Protein AF-A0A3M1TP57-F1 (afdb_monomer)

Sequence (202 aa):
MRAALSYERPRPRRSAGMSDEDEPVTQIDFDLEKKGPDTRPDIPLAPAGDRRRGDRRGTGIPVVRFTNERRGAPRGDRRQRVRRAFERFPLRLPVTIRHGGESATFDSLDFSVLGCRLGGTPALPVGSLLRVSFSLPDDLAEFPIVTWAQVVSWKTEVETGGQLGLKFVGLRACDARRMGRFLVRQAKAKGKSRGPGAPYPF

Foldseek 3Di:
DDDDDDDDDDDDDDDDDDDDDDDDDPPDDPPPDDDDDDDDDDDDDDDDDDDDDDDDDDDDDPPPPPPVDDDDDPPDPPPVPVPPPWDKDQDWWWKWKDDPNDIDIFTWRIDTLFWTKTFADDDDDAQDKIWMWTADPDPVGPDIFIFIWGFHDWDQDPPGRTMTTITTDPRDPVRSVVVVVSVVVVVVVVVVVPDPDDDDDD

Structure (mmCIF, N/CA/C/O backbone):
data_AF-A0A3M1TP57-F1
#
_entry.id   AF-A0A3M1TP57-F1
#
loop_
_atom_site.group_PDB
_atom_site.id
_atom_site.type_symbol
_atom_site.label_atom_id
_atom_site.label_alt_id
_atom_site.label_comp_id
_atom_site.label_asym_id
_atom_site.label_entity_id
_atom_site.label_seq_id
_atom_site.pdbx_PDB_ins_code
_atom_site.Cartn_x
_atom_site.Cartn_y
_atom_site.Cartn_z
_atom_site.occupancy
_atom_site.B_iso_or_equiv
_atom_site.auth_seq_id
_atom_site.auth_comp_id
_atom_site.auth_asym_id
_atom_site.auth_atom_id
_atom_site.pdbx_PDB_model_num
ATOM 1 N N . MET A 1 1 ? 38.993 43.695 -28.623 1.00 50.06 1 MET A N 1
ATOM 2 C CA . MET A 1 1 ? 37.569 43.878 -28.268 1.00 50.06 1 MET A CA 1
ATOM 3 C C . MET A 1 1 ? 36.916 42.506 -28.129 1.00 50.06 1 MET A C 1
ATOM 5 O O . MET A 1 1 ? 36.719 41.841 -29.135 1.00 50.06 1 MET A O 1
ATOM 9 N N . ARG A 1 2 ? 36.667 42.034 -26.901 1.00 41.69 2 ARG A N 1
ATOM 10 C CA . ARG A 1 2 ? 35.904 40.805 -26.617 1.00 41.69 2 ARG A CA 1
ATOM 11 C C . ARG A 1 2 ? 34.847 41.148 -25.569 1.00 41.69 2 ARG A C 1
ATOM 13 O O . ARG A 1 2 ? 35.187 41.715 -24.536 1.00 41.69 2 ARG A O 1
ATOM 20 N N . ALA A 1 3 ? 33.590 40.881 -25.907 1.00 49.72 3 ALA A N 1
ATOM 21 C CA . ALA A 1 3 ? 32.412 41.237 -25.129 1.00 49.72 3 ALA A CA 1
ATOM 22 C C . ALA A 1 3 ? 32.303 40.384 -23.856 1.00 49.72 3 ALA A C 1
ATOM 24 O O . ALA A 1 3 ? 32.448 39.162 -23.907 1.00 49.72 3 ALA A O 1
ATOM 25 N N . ALA A 1 4 ? 32.046 41.041 -22.726 1.00 50.97 4 ALA A N 1
ATOM 26 C CA . ALA A 1 4 ? 31.689 40.402 -21.469 1.00 50.97 4 ALA A CA 1
ATOM 27 C C . ALA A 1 4 ? 30.226 39.936 -21.540 1.00 50.97 4 ALA A C 1
ATOM 29 O O . ALA A 1 4 ? 29.330 40.739 -21.792 1.00 50.97 4 ALA A O 1
ATOM 30 N N . LEU A 1 5 ? 29.987 38.639 -21.336 1.00 56.38 5 LEU A N 1
ATOM 31 C CA . LEU A 1 5 ? 28.647 38.084 -21.151 1.00 56.38 5 LEU A CA 1
ATOM 32 C C . LEU A 1 5 ? 28.289 38.181 -19.665 1.00 56.38 5 LEU A C 1
ATOM 34 O O . LEU A 1 5 ? 28.812 37.438 -18.835 1.00 56.38 5 LEU A O 1
ATOM 38 N N . SER A 1 6 ? 27.421 39.134 -19.341 1.00 56.34 6 SER A N 1
ATOM 39 C CA . SER A 1 6 ? 26.856 39.338 -18.009 1.00 56.34 6 SER A CA 1
ATOM 40 C C . SER A 1 6 ? 25.895 38.197 -17.666 1.00 56.34 6 SER A C 1
ATOM 42 O O . SER A 1 6 ? 24.895 37.992 -18.349 1.00 56.34 6 SER A O 1
ATOM 44 N N . TYR A 1 7 ? 26.194 37.452 -16.604 1.00 51.19 7 TYR A N 1
ATOM 45 C CA . TYR A 1 7 ? 25.314 36.422 -16.052 1.00 51.19 7 TYR A CA 1
ATOM 46 C C . TYR A 1 7 ? 24.346 37.086 -15.061 1.00 51.19 7 TYR A C 1
ATOM 48 O O . TYR A 1 7 ? 24.723 37.401 -13.930 1.00 51.19 7 TYR A O 1
ATOM 56 N N . GLU A 1 8 ? 23.104 37.342 -15.472 1.00 50.88 8 GLU A N 1
ATOM 57 C CA . GLU A 1 8 ? 22.062 37.797 -14.548 1.00 50.88 8 GLU A CA 1
ATOM 58 C C . GLU A 1 8 ? 21.583 36.627 -13.678 1.00 50.88 8 GLU A C 1
ATOM 60 O O . GLU A 1 8 ? 21.152 35.583 -14.168 1.00 50.88 8 GLU A O 1
ATOM 65 N N . ARG A 1 9 ? 21.675 36.790 -12.353 1.00 59.03 9 ARG A N 1
ATOM 66 C CA . ARG A 1 9 ? 21.139 35.821 -11.389 1.00 59.03 9 ARG A CA 1
ATOM 67 C C . ARG A 1 9 ? 19.603 35.879 -11.376 1.00 59.03 9 ARG A C 1
ATOM 69 O O . ARG A 1 9 ? 19.053 36.978 -11.288 1.00 59.03 9 ARG A O 1
ATOM 76 N N . PRO A 1 10 ? 18.899 34.734 -11.338 1.00 64.25 10 PRO A N 1
ATOM 77 C CA . PRO A 1 10 ? 17.456 34.720 -11.129 1.00 64.25 10 PRO A CA 1
ATOM 78 C C . PRO A 1 10 ? 17.118 35.223 -9.718 1.00 64.25 10 PRO A C 1
ATOM 80 O O . PRO A 1 10 ? 17.638 34.724 -8.718 1.00 64.25 10 PRO A O 1
ATOM 83 N N . ARG A 1 11 ? 16.249 36.239 -9.632 1.00 63.22 11 ARG A N 1
ATOM 84 C CA . ARG A 1 11 ? 15.727 36.751 -8.356 1.00 63.22 11 ARG A CA 1
ATOM 85 C C . ARG A 1 11 ? 14.719 35.758 -7.754 1.00 63.22 11 ARG A C 1
ATOM 87 O O . ARG A 1 11 ? 13.909 35.203 -8.499 1.00 63.22 11 ARG A O 1
ATOM 94 N N . PRO A 1 12 ? 14.705 35.563 -6.424 1.00 59.94 12 PRO A N 1
ATOM 95 C CA . PRO A 1 12 ? 13.701 34.738 -5.764 1.00 59.94 12 PRO A CA 1
ATOM 96 C C . PRO A 1 12 ? 12.314 35.387 -5.867 1.00 59.94 12 PRO A C 1
ATOM 98 O O . PRO A 1 12 ? 12.146 36.577 -5.587 1.00 59.94 12 PRO A O 1
ATOM 101 N N . ARG A 1 13 ? 11.304 34.595 -6.250 1.00 62.25 13 ARG A N 1
ATOM 102 C CA . ARG A 1 13 ? 9.895 34.995 -6.170 1.00 62.25 13 ARG A CA 1
ATOM 103 C C . ARG A 1 13 ? 9.497 35.112 -4.697 1.00 62.25 13 ARG A C 1
ATOM 105 O O . ARG A 1 13 ? 9.361 34.108 -4.009 1.00 62.25 13 ARG A O 1
ATOM 112 N N . ARG A 1 14 ? 9.299 36.348 -4.233 1.00 57.03 14 ARG A N 1
ATOM 113 C CA . ARG A 1 14 ? 8.485 36.656 -3.052 1.00 57.03 14 ARG A CA 1
ATOM 114 C C . ARG A 1 14 ? 7.016 36.417 -3.416 1.00 57.03 14 ARG A C 1
ATOM 116 O O . ARG A 1 14 ? 6.456 37.201 -4.171 1.00 57.03 14 ARG A O 1
ATOM 123 N N . SER A 1 15 ? 6.401 35.371 -2.880 1.00 61.06 15 SER A N 1
ATOM 124 C CA . SER A 1 15 ? 4.967 35.379 -2.560 1.00 61.06 15 SER A CA 1
ATOM 125 C C . SER A 1 15 ? 4.896 35.757 -1.078 1.00 61.06 15 SER A C 1
ATOM 127 O O . SER A 1 15 ? 5.408 35.020 -0.242 1.00 61.06 15 SER A O 1
ATOM 129 N N . ALA A 1 16 ? 4.647 37.023 -0.738 1.00 50.84 16 ALA A N 1
ATOM 130 C CA . ALA A 1 16 ? 3.319 37.637 -0.652 1.00 50.84 16 ALA A CA 1
ATOM 131 C C . ALA A 1 16 ? 2.431 36.827 0.302 1.00 50.84 16 ALA A C 1
ATOM 133 O O . ALA A 1 16 ? 2.032 35.710 -0.014 1.00 50.84 16 ALA A O 1
ATOM 134 N N . GLY A 1 17 ? 2.248 37.387 1.498 1.00 51.97 17 GLY A N 1
ATOM 135 C CA . GLY A 1 17 ? 1.508 36.780 2.588 1.00 51.97 17 GLY A CA 1
ATOM 136 C C . GLY A 1 17 ? 0.018 36.701 2.296 1.00 51.97 17 GLY A C 1
ATOM 137 O O . GLY A 1 17 ? -0.534 37.525 1.568 1.00 51.97 17 GLY A O 1
ATOM 138 N N . MET A 1 18 ? -0.604 35.703 2.905 1.00 44.38 18 MET A N 1
ATOM 139 C CA . MET A 1 18 ? -2.038 35.651 3.117 1.00 44.38 18 MET A CA 1
ATOM 140 C C . MET A 1 18 ? -2.253 35.537 4.618 1.00 44.38 18 MET A C 1
ATOM 142 O O . MET A 1 18 ? -1.624 34.725 5.293 1.00 44.38 18 MET A O 1
ATOM 146 N N . SER A 1 19 ? -3.039 36.496 5.075 1.00 55.12 19 SER A N 1
ATOM 147 C CA . SER A 1 19 ? -3.455 36.825 6.421 1.00 55.12 19 SER A CA 1
ATOM 148 C C . SER A 1 19 ? -4.193 35.687 7.110 1.00 55.12 19 SER A C 1
ATOM 150 O O . SER A 1 19 ? -4.947 34.949 6.476 1.00 55.12 19 SER A O 1
ATOM 152 N N . ASP A 1 20 ? -3.981 35.629 8.423 1.00 52.34 20 ASP A N 1
ATOM 153 C CA . ASP A 1 20 ? -4.936 35.141 9.408 1.00 52.34 20 ASP A CA 1
ATOM 154 C C . ASP A 1 20 ? -6.310 35.769 9.142 1.00 52.34 20 ASP A C 1
ATOM 156 O O . ASP A 1 20 ? -6.471 36.977 9.292 1.00 52.34 20 ASP A O 1
ATOM 160 N N . GLU A 1 21 ? -7.279 34.958 8.732 1.00 58.28 21 GLU A N 1
ATOM 161 C CA . GLU A 1 21 ? -8.703 35.261 8.852 1.00 58.28 21 GLU A CA 1
ATOM 162 C C . GLU A 1 21 ? -9.381 33.976 9.336 1.00 58.28 21 GLU A C 1
ATOM 164 O O . GLU A 1 21 ? -9.257 32.906 8.732 1.00 58.28 21 GLU A O 1
ATOM 169 N N . ASP A 1 22 ? -10.034 34.115 10.482 1.00 54.34 22 ASP A N 1
ATOM 170 C CA . ASP A 1 22 ? -10.918 33.167 11.134 1.00 54.34 22 ASP A CA 1
ATOM 171 C C . ASP A 1 22 ? -11.922 32.533 10.158 1.00 54.34 22 ASP A C 1
ATOM 173 O O . ASP A 1 22 ? -12.769 33.225 9.591 1.00 54.34 22 ASP A O 1
ATOM 177 N N . GLU A 1 23 ? -11.917 31.202 10.039 1.00 53.88 23 GLU A N 1
ATOM 178 C CA . GLU A 1 23 ? -13.117 30.492 9.592 1.00 53.88 23 GLU A CA 1
ATOM 179 C C . GLU A 1 23 ? -13.881 29.944 10.808 1.00 53.88 23 GLU A C 1
ATOM 181 O O . GLU A 1 23 ? -13.300 29.245 11.647 1.00 53.88 23 GLU A O 1
ATOM 186 N N . PRO A 1 24 ? -15.187 30.247 10.934 1.00 56.41 24 PRO A N 1
ATOM 187 C CA . PRO A 1 24 ? -15.993 29.785 12.048 1.00 56.41 24 PRO A CA 1
ATOM 188 C C . PRO A 1 24 ? -16.187 28.269 11.991 1.00 56.41 24 PRO A C 1
ATOM 190 O O . PRO A 1 24 ? -16.533 27.685 10.962 1.00 56.41 24 PRO A O 1
ATOM 193 N N . VAL A 1 25 ? -16.024 27.648 13.157 1.00 44.72 25 VAL A N 1
ATOM 194 C CA . VAL A 1 25 ? -16.416 26.269 13.446 1.00 44.72 25 VAL A CA 1
ATOM 195 C C . VAL A 1 25 ? -17.883 26.092 13.055 1.00 44.72 25 VAL A C 1
ATOM 197 O O . VAL A 1 25 ? -18.784 26.603 13.718 1.00 44.72 25 VAL A O 1
ATOM 200 N N . THR A 1 26 ? -18.134 25.365 11.968 1.00 49.47 26 THR A N 1
ATOM 201 C CA . THR A 1 26 ? -19.482 24.923 11.617 1.00 49.47 26 THR A CA 1
ATOM 202 C C . THR A 1 26 ? -19.881 23.823 12.592 1.00 49.47 26 THR A C 1
ATOM 204 O O . THR A 1 26 ? -19.438 22.679 12.516 1.00 49.47 26 THR A O 1
ATOM 207 N N . GLN A 1 27 ? -20.702 24.212 13.560 1.00 47.38 27 GLN A N 1
ATOM 208 C CA . GLN A 1 27 ? -21.404 23.326 14.469 1.00 47.38 27 GLN A CA 1
ATOM 209 C C . GLN A 1 27 ? -22.454 22.567 13.644 1.00 47.38 27 GLN A C 1
ATOM 211 O O . GLN A 1 27 ? -23.471 23.125 13.242 1.00 47.38 27 GLN A O 1
ATOM 216 N N . ILE A 1 28 ? -22.151 21.317 13.290 1.00 49.69 28 ILE A N 1
ATOM 217 C CA . ILE A 1 28 ? -23.090 20.443 12.581 1.00 49.69 28 ILE A CA 1
ATOM 218 C C . ILE A 1 28 ? -23.974 19.784 13.640 1.00 49.69 28 ILE A C 1
ATOM 220 O O . ILE A 1 28 ? -23.593 18.776 14.238 1.00 49.69 28 ILE A O 1
ATOM 224 N N . ASP A 1 29 ? -25.146 20.372 13.874 1.00 46.12 29 ASP A N 1
ATOM 225 C CA . ASP A 1 29 ? -26.238 19.718 14.588 1.00 46.12 29 ASP A CA 1
ATOM 226 C C . ASP A 1 29 ? -26.747 18.548 13.734 1.00 46.12 29 ASP A C 1
ATOM 228 O O . ASP A 1 29 ? -27.313 18.722 12.653 1.00 46.12 29 ASP A O 1
ATOM 232 N N . PHE A 1 30 ? -26.494 17.325 14.202 1.00 41.09 30 PHE A N 1
ATOM 233 C CA . PHE A 1 30 ? -27.069 16.119 13.620 1.00 41.09 30 PHE A CA 1
ATOM 234 C C . PHE A 1 30 ? -28.494 15.949 14.140 1.00 41.09 30 PHE A C 1
ATOM 236 O O . PHE A 1 30 ? -28.726 15.339 15.186 1.00 41.09 30 PHE A O 1
ATOM 243 N N . ASP A 1 31 ? -29.442 16.480 13.373 1.00 50.84 31 ASP A N 1
ATOM 244 C CA . ASP A 1 31 ? -30.861 16.200 13.535 1.00 50.84 31 ASP A CA 1
ATOM 245 C C . ASP A 1 31 ? -31.127 14.731 13.163 1.00 50.84 31 ASP A C 1
ATOM 247 O O . ASP A 1 31 ? -31.076 14.310 12.003 1.00 50.84 31 ASP A O 1
ATOM 251 N N . LEU A 1 32 ? -31.323 13.907 14.192 1.00 53.75 32 LEU A N 1
ATOM 252 C CA . LEU A 1 32 ? -31.594 12.478 14.091 1.00 53.75 32 LEU A CA 1
ATOM 253 C C . LEU A 1 32 ? -33.094 12.261 13.827 1.00 53.75 32 LEU A C 1
ATOM 255 O O . LEU A 1 32 ? -33.822 11.718 14.663 1.00 53.75 32 LEU A O 1
ATOM 259 N N . GLU A 1 33 ? -33.579 12.675 12.657 1.00 52.06 33 GLU A N 1
ATOM 260 C CA . GLU A 1 33 ? -34.962 12.417 12.254 1.00 52.06 33 GLU A CA 1
ATOM 261 C C . GLU A 1 33 ? -35.153 10.987 11.712 1.00 52.06 33 GLU A C 1
ATOM 263 O O . GLU A 1 33 ? -34.799 10.618 10.597 1.00 52.06 33 GLU A O 1
ATOM 268 N N . LYS A 1 34 ? -35.716 10.160 12.598 1.00 51.97 34 LYS A N 1
ATOM 269 C CA . LYS A 1 34 ? -36.750 9.131 12.388 1.00 51.97 34 LYS A CA 1
ATOM 270 C C . LYS A 1 34 ? -36.872 8.443 11.009 1.00 51.97 34 LYS A C 1
ATOM 272 O O . LYS A 1 34 ? -37.438 8.969 10.062 1.00 51.97 34 LYS A O 1
ATOM 277 N N . LYS A 1 35 ? -36.584 7.132 11.043 1.00 53.66 35 LYS A N 1
ATOM 278 C CA . LYS A 1 35 ? -37.436 6.009 10.572 1.00 53.66 35 LYS A CA 1
ATOM 279 C C . LYS A 1 35 ? -38.321 6.276 9.334 1.00 53.66 35 LYS A C 1
ATOM 281 O O . LYS A 1 35 ? -39.490 6.634 9.465 1.00 53.66 35 LYS A O 1
ATOM 286 N N . GLY A 1 36 ? -37.815 5.905 8.159 1.00 55.16 36 GLY A N 1
ATOM 287 C CA . GLY A 1 36 ? -38.644 5.498 7.017 1.00 55.16 36 GLY A CA 1
ATOM 288 C C . GLY A 1 36 ? -38.930 3.983 7.049 1.00 55.16 36 GLY A C 1
ATOM 289 O O . GLY A 1 36 ? -38.069 3.228 7.509 1.00 55.16 36 GLY A O 1
ATOM 290 N N . PRO A 1 37 ? -40.118 3.516 6.620 1.00 59.56 37 PRO A N 1
ATOM 291 C CA . PRO A 1 37 ? -40.504 2.109 6.688 1.00 59.56 37 PRO A CA 1
ATOM 292 C C . PRO A 1 37 ? -39.817 1.235 5.625 1.00 59.56 37 PRO A C 1
ATOM 294 O O . PRO A 1 37 ? -39.692 1.603 4.457 1.00 59.56 37 PRO A O 1
ATOM 297 N N . ASP A 1 38 ? -39.425 0.042 6.076 1.00 56.41 38 ASP A N 1
ATOM 298 C CA . ASP A 1 38 ? -38.956 -1.115 5.308 1.00 56.41 38 ASP A CA 1
ATOM 299 C C . ASP A 1 38 ? -39.852 -1.369 4.082 1.00 56.41 38 ASP A C 1
ATOM 301 O O . ASP A 1 38 ? -40.947 -1.920 4.194 1.00 56.41 38 ASP A O 1
ATOM 305 N N . THR A 1 39 ? -39.377 -0.995 2.895 1.00 56.19 39 THR A N 1
ATOM 306 C CA . THR A 1 39 ? -39.994 -1.415 1.631 1.00 56.19 39 THR A CA 1
ATOM 307 C C . THR A 1 39 ? -39.136 -2.535 1.058 1.00 56.19 39 THR A C 1
ATOM 309 O O . THR A 1 39 ? -38.141 -2.300 0.375 1.00 56.19 39 THR A O 1
ATOM 312 N N . ARG A 1 40 ? -39.483 -3.778 1.406 1.00 65.31 40 ARG A N 1
ATOM 313 C CA . ARG A 1 40 ? -38.895 -4.975 0.795 1.00 65.31 40 ARG A CA 1
ATOM 314 C C . ARG A 1 40 ? -39.416 -5.082 -0.643 1.00 65.31 40 ARG A C 1
ATOM 316 O O . ARG A 1 40 ? -40.632 -5.093 -0.812 1.00 65.31 40 ARG A O 1
ATOM 323 N N . PRO A 1 41 ? -38.559 -5.174 -1.672 1.00 61.50 41 PRO A N 1
ATOM 324 C CA . PRO A 1 41 ? -39.032 -5.530 -2.999 1.00 61.50 41 PRO A CA 1
ATOM 325 C C . PRO A 1 41 ? -39.448 -7.006 -3.011 1.00 61.50 41 PRO A C 1
ATOM 327 O O . PRO A 1 41 ? -38.670 -7.882 -2.626 1.00 61.50 41 PRO A O 1
ATOM 330 N N . ASP A 1 42 ? -40.677 -7.262 -3.457 1.00 59.59 42 ASP A N 1
ATOM 331 C CA . ASP A 1 42 ? -41.185 -8.593 -3.778 1.00 59.59 42 ASP A CA 1
ATOM 332 C C . ASP A 1 42 ? -40.278 -9.253 -4.823 1.00 59.59 42 ASP A C 1
ATOM 334 O O . ASP A 1 42 ? -40.195 -8.826 -5.977 1.00 59.59 42 ASP A O 1
ATOM 338 N N . ILE A 1 43 ? -39.565 -10.300 -4.409 1.00 67.56 43 ILE A N 1
ATOM 339 C CA . ILE A 1 43 ? -38.780 -11.144 -5.307 1.00 67.56 43 ILE A CA 1
ATOM 340 C C . ILE A 1 43 ? -39.738 -12.194 -5.885 1.00 67.56 43 ILE A C 1
ATOM 342 O O . ILE A 1 43 ? -40.280 -12.994 -5.117 1.00 67.56 43 ILE A O 1
ATOM 346 N N . PRO A 1 44 ? -39.948 -12.251 -7.212 1.00 62.22 44 PRO A N 1
ATOM 347 C CA . PRO A 1 44 ? -40.761 -13.298 -7.809 1.00 62.22 44 PRO A CA 1
ATOM 348 C C . PRO A 1 44 ? -40.079 -14.662 -7.629 1.00 62.22 44 PRO A C 1
ATOM 350 O O . PRO A 1 44 ? -38.936 -14.866 -8.047 1.00 62.22 44 PRO A O 1
ATOM 353 N N . LEU A 1 45 ? -40.797 -15.605 -7.008 1.00 64.62 45 LEU A N 1
ATOM 354 C CA . LEU A 1 45 ? -40.412 -17.013 -6.957 1.00 64.62 45 LEU A CA 1
ATOM 355 C C . LEU A 1 45 ? -40.284 -17.558 -8.385 1.00 64.62 45 LEU A C 1
ATOM 357 O O . LEU A 1 45 ? -41.257 -17.595 -9.139 1.00 64.62 45 LEU A O 1
ATOM 361 N N . ALA A 1 46 ? -39.088 -18.021 -8.743 1.00 66.31 46 ALA A N 1
ATOM 362 C CA . ALA A 1 46 ? -38.886 -18.788 -9.962 1.00 66.31 46 ALA A CA 1
ATOM 363 C C . ALA A 1 46 ? -39.646 -20.131 -9.877 1.00 66.31 46 ALA A C 1
ATOM 365 O O . ALA A 1 46 ? -39.644 -20.769 -8.819 1.00 66.31 46 ALA A O 1
ATOM 366 N N . PRO A 1 47 ? -40.282 -20.588 -10.971 1.00 60.31 47 PRO A N 1
ATOM 367 C CA . PRO A 1 47 ? -41.020 -21.843 -10.981 1.00 60.31 47 PRO A CA 1
ATOM 368 C C . PRO A 1 47 ? -40.085 -23.049 -10.843 1.00 60.31 47 PRO A C 1
ATOM 370 O O . PRO A 1 47 ? -39.033 -23.135 -11.479 1.00 60.31 47 PRO A O 1
ATOM 373 N N . ALA A 1 48 ? -40.518 -24.006 -10.022 1.00 55.03 48 ALA A N 1
ATOM 374 C CA . ALA A 1 48 ? -39.900 -25.311 -9.853 1.00 55.03 48 ALA A CA 1
ATOM 375 C C . ALA A 1 48 ? -39.923 -26.091 -11.181 1.00 55.03 48 ALA A C 1
ATOM 377 O O . ALA A 1 48 ? -40.952 -26.624 -11.596 1.00 55.03 48 ALA A O 1
ATOM 378 N N . GLY A 1 49 ? -38.772 -26.138 -11.852 1.00 54.06 49 GLY A N 1
ATOM 379 C CA . GLY A 1 49 ? -38.531 -26.961 -13.033 1.00 54.06 49 GLY A CA 1
ATOM 380 C C . GLY A 1 49 ? -38.240 -28.406 -12.642 1.00 54.06 49 GLY A C 1
ATOM 381 O O . GLY A 1 49 ? -37.160 -28.729 -12.153 1.00 54.06 49 GLY A O 1
ATOM 382 N N . ASP A 1 50 ? -39.237 -29.252 -12.864 1.00 53.28 50 ASP A N 1
ATOM 383 C CA . ASP A 1 50 ? -39.259 -30.689 -12.628 1.00 53.28 50 ASP A CA 1
ATOM 384 C C . ASP A 1 50 ? -38.423 -31.477 -13.663 1.00 53.28 50 ASP A C 1
ATOM 386 O O . ASP A 1 50 ? -38.428 -31.176 -14.855 1.00 53.28 50 ASP A O 1
ATOM 390 N N . ARG A 1 51 ? -37.761 -32.532 -13.169 1.00 54.66 51 ARG A N 1
ATOM 391 C CA . ARG A 1 51 ? -37.324 -33.776 -13.841 1.00 54.66 51 ARG A CA 1
ATOM 392 C C . ARG A 1 51 ? -36.650 -33.705 -15.220 1.00 54.66 51 ARG A C 1
ATOM 394 O O . ARG A 1 51 ? -37.292 -33.496 -16.242 1.00 54.66 51 ARG A O 1
ATOM 401 N N . ARG A 1 52 ? -35.454 -34.311 -15.274 1.00 52.47 52 ARG A N 1
ATOM 402 C CA . ARG A 1 52 ? -35.224 -35.485 -16.144 1.00 52.47 52 ARG A CA 1
ATOM 403 C C . ARG A 1 52 ? -34.123 -36.397 -15.600 1.00 52.47 52 ARG A C 1
ATOM 405 O O . ARG A 1 52 ? -32.946 -36.057 -15.582 1.00 52.47 52 ARG A O 1
ATOM 412 N N . ARG A 1 53 ? -34.563 -37.590 -15.181 1.00 53.91 53 ARG A N 1
ATOM 413 C CA . ARG A 1 53 ? -33.761 -38.806 -15.013 1.00 53.91 53 ARG A CA 1
ATOM 414 C C . ARG A 1 53 ? -33.005 -39.092 -16.310 1.00 53.91 53 ARG A C 1
ATOM 416 O O . ARG A 1 53 ? -33.628 -39.276 -17.352 1.00 53.91 53 ARG A O 1
ATOM 423 N N . GLY A 1 54 ? -31.687 -39.183 -16.205 1.00 47.34 54 GLY A N 1
ATOM 424 C CA . GLY A 1 54 ? -30.792 -39.692 -17.234 1.00 47.34 54 GLY A CA 1
ATOM 425 C C . GLY A 1 54 ? -29.879 -40.733 -16.609 1.00 47.34 54 GLY A C 1
ATOM 426 O O . GLY A 1 54 ? -28.808 -40.419 -16.109 1.00 47.34 54 GLY A O 1
ATOM 427 N N . ASP A 1 55 ? -30.374 -41.960 -16.595 1.00 53.78 55 ASP A N 1
ATOM 428 C CA . ASP A 1 55 ? -29.646 -43.192 -16.333 1.00 53.78 55 ASP A CA 1
ATOM 429 C C . ASP A 1 55 ? -28.453 -43.319 -17.298 1.00 53.78 55 ASP A C 1
ATOM 431 O O . ASP A 1 55 ? -28.650 -43.165 -18.507 1.00 53.78 55 ASP A O 1
ATOM 435 N N . ARG A 1 56 ? -27.239 -43.584 -16.787 1.00 51.41 56 ARG A N 1
ATOM 436 C CA . ARG A 1 56 ? -26.193 -44.350 -17.493 1.00 51.41 56 ARG A CA 1
ATOM 437 C C . ARG A 1 56 ? -24.953 -44.602 -16.622 1.00 51.41 56 ARG A C 1
ATOM 439 O O . ARG A 1 56 ? -24.063 -43.773 -16.504 1.00 51.41 56 ARG A O 1
ATOM 446 N N . ARG A 1 57 ? -24.899 -45.840 -16.125 1.00 47.22 57 ARG A N 1
ATOM 447 C CA . ARG A 1 57 ? -23.755 -46.767 -16.226 1.00 47.22 57 ARG A CA 1
ATOM 448 C C . ARG A 1 57 ? -22.406 -46.284 -15.673 1.00 47.22 57 ARG A C 1
ATOM 450 O O . ARG A 1 57 ? -21.574 -45.740 -16.384 1.00 47.22 57 ARG A O 1
ATOM 457 N N . GLY A 1 58 ? -22.167 -46.676 -14.423 1.00 52.41 58 GLY A N 1
ATOM 458 C CA . GLY A 1 58 ? -21.052 -47.556 -14.063 1.00 52.41 58 GLY A CA 1
ATOM 459 C C . GLY A 1 58 ? -19.682 -47.248 -14.663 1.00 52.41 58 GLY A C 1
ATOM 460 O O . GLY A 1 58 ? -19.247 -47.914 -15.595 1.00 52.41 58 GLY A O 1
ATOM 461 N N . THR A 1 59 ? -18.943 -46.365 -14.004 1.00 47.41 59 THR A N 1
ATOM 462 C CA . THR A 1 59 ? -17.484 -46.471 -13.927 1.00 47.41 59 THR A CA 1
ATOM 463 C C . THR A 1 59 ? -17.136 -46.682 -12.464 1.00 47.41 59 THR A C 1
ATOM 465 O O . THR A 1 59 ? -17.271 -45.767 -11.651 1.00 47.41 59 THR A O 1
ATOM 468 N N . GLY A 1 60 ? -16.766 -47.915 -12.115 1.00 47.16 60 GLY A N 1
ATOM 469 C CA . GLY A 1 60 ? -16.283 -48.255 -10.784 1.00 47.16 60 GLY A CA 1
ATOM 470 C C . GLY A 1 60 ? -15.082 -47.383 -10.443 1.00 47.16 60 GLY A C 1
ATOM 471 O O . GLY A 1 60 ? -14.027 -47.504 -11.059 1.00 47.16 60 GLY A O 1
ATOM 472 N N . ILE A 1 61 ? -15.258 -46.487 -9.475 1.00 53.94 61 ILE A N 1
ATOM 473 C CA . ILE A 1 61 ? -14.148 -45.763 -8.868 1.00 53.94 61 ILE A CA 1
ATOM 474 C C . ILE A 1 61 ? -13.454 -46.776 -7.951 1.00 53.94 61 ILE A C 1
ATOM 476 O O . ILE A 1 61 ? -14.098 -47.268 -7.019 1.00 53.94 61 ILE A O 1
ATOM 480 N N . PRO A 1 62 ? -12.183 -47.142 -8.193 1.00 47.22 62 PRO A N 1
ATOM 481 C CA . PRO A 1 62 ? -11.467 -48.016 -7.282 1.00 47.22 62 PRO A CA 1
ATOM 482 C C . PRO A 1 62 ? -11.371 -47.323 -5.922 1.00 47.22 62 PRO A C 1
ATOM 484 O O . PRO A 1 62 ? -10.785 -46.248 -5.788 1.00 47.22 62 PRO A O 1
ATOM 487 N N . VAL A 1 63 ? -11.961 -47.942 -4.901 1.00 48.41 63 VAL A N 1
ATOM 488 C CA . VAL A 1 63 ? -11.775 -47.542 -3.507 1.00 48.41 63 VAL A CA 1
ATOM 489 C C . VAL A 1 63 ? -10.342 -47.908 -3.133 1.00 48.41 63 VAL A C 1
ATOM 491 O O . VAL A 1 63 ? -10.053 -49.025 -2.707 1.00 48.41 63 VAL A O 1
ATOM 494 N N . VAL A 1 64 ? -9.418 -46.970 -3.332 1.00 50.19 64 VAL A N 1
ATOM 495 C CA . VAL A 1 64 ? -8.053 -47.079 -2.819 1.00 50.19 64 VAL A CA 1
ATOM 496 C C . VAL A 1 64 ? -8.141 -46.968 -1.297 1.00 50.19 64 VAL A C 1
ATOM 498 O O . VAL A 1 64 ? -8.249 -45.877 -0.738 1.00 50.19 64 VAL A O 1
ATOM 501 N N . ARG A 1 65 ? -8.139 -48.117 -0.612 1.00 43.28 65 ARG A N 1
ATOM 502 C CA . ARG A 1 65 ? -7.930 -48.185 0.837 1.00 43.28 65 ARG A CA 1
ATOM 503 C C . ARG A 1 65 ? -6.508 -47.716 1.133 1.00 43.28 65 ARG A C 1
ATOM 505 O O . ARG A 1 65 ? -5.555 -48.475 0.989 1.00 43.28 65 ARG A O 1
ATOM 512 N N . PHE A 1 66 ? -6.372 -46.473 1.578 1.00 44.50 66 PHE A N 1
ATOM 513 C CA . PHE A 1 66 ? -5.157 -45.999 2.228 1.00 44.50 66 PHE A CA 1
ATOM 514 C C . PHE A 1 66 ? -5.085 -46.612 3.631 1.00 44.50 66 PHE A C 1
ATOM 516 O O . PHE A 1 66 ? -5.584 -46.047 4.601 1.00 44.50 66 PHE A O 1
ATOM 523 N N . THR A 1 67 ? -4.480 -47.793 3.749 1.00 49.81 67 THR A N 1
ATOM 524 C CA . THR A 1 67 ? -4.018 -48.303 5.043 1.00 49.81 67 THR A CA 1
ATOM 525 C C . THR A 1 67 ? -2.831 -47.451 5.479 1.00 49.81 67 THR A C 1
ATOM 527 O O . THR A 1 67 ? -1.715 -47.616 4.987 1.00 49.81 67 THR A O 1
ATOM 530 N N . ASN A 1 68 ? -3.091 -46.496 6.372 1.00 47.97 68 ASN A N 1
ATOM 531 C CA . ASN A 1 68 ? -2.113 -45.551 6.908 1.00 47.97 68 ASN A CA 1
ATOM 532 C C . ASN A 1 68 ? -1.273 -46.186 8.031 1.00 47.97 68 ASN A C 1
ATOM 534 O O . ASN A 1 68 ? -1.130 -45.640 9.120 1.00 47.97 68 ASN A O 1
ATOM 538 N N . GLU A 1 69 ? -0.735 -47.371 7.763 1.00 59.12 69 GLU A N 1
ATOM 539 C CA . GLU A 1 69 ? 0.134 -48.096 8.677 1.00 59.12 69 GLU A CA 1
ATOM 540 C C . GLU A 1 69 ? 1.426 -48.435 7.952 1.00 59.12 69 GLU A C 1
ATOM 542 O O . GLU A 1 69 ? 1.554 -49.500 7.351 1.00 59.12 69 GLU A O 1
ATOM 547 N N . ARG A 1 70 ? 2.398 -47.516 8.015 1.00 49.59 70 ARG A N 1
ATOM 548 C CA . ARG A 1 70 ? 3.773 -47.836 8.426 1.00 49.59 70 ARG A CA 1
ATOM 549 C C . ARG A 1 70 ? 4.722 -46.642 8.310 1.00 49.59 70 ARG A C 1
ATOM 551 O O . ARG A 1 70 ? 4.893 -46.054 7.252 1.00 49.59 70 ARG A O 1
ATOM 558 N N . ARG A 1 71 ? 5.468 -46.509 9.411 1.00 47.75 71 ARG A N 1
ATOM 559 C CA . ARG A 1 71 ? 6.863 -46.058 9.543 1.00 47.75 71 ARG A CA 1
ATOM 560 C C . ARG A 1 71 ? 7.075 -44.556 9.692 1.00 47.75 71 ARG A C 1
ATOM 562 O O . ARG A 1 71 ? 6.910 -43.765 8.772 1.00 47.75 71 ARG A O 1
ATOM 569 N N . GLY A 1 72 ? 7.510 -44.216 10.906 1.00 53.41 72 GLY A N 1
ATOM 570 C CA . GLY A 1 72 ? 7.997 -42.907 11.297 1.00 53.41 72 GLY A CA 1
ATOM 571 C C . GLY A 1 72 ? 9.040 -42.381 10.322 1.00 53.41 72 GLY A C 1
ATOM 572 O O . GLY A 1 72 ? 10.150 -42.899 10.227 1.00 53.41 72 GLY A O 1
ATOM 573 N N . ALA A 1 73 ? 8.663 -41.319 9.622 1.00 56.56 73 ALA A N 1
ATOM 574 C CA . ALA A 1 73 ? 9.609 -40.403 9.024 1.00 56.56 73 ALA A CA 1
ATOM 575 C C . ALA A 1 73 ? 10.235 -39.549 10.143 1.00 56.56 73 ALA A C 1
ATOM 577 O O . ALA A 1 73 ? 9.538 -39.201 11.106 1.00 56.56 73 ALA A O 1
ATOM 578 N N . PRO A 1 74 ? 11.527 -39.195 10.043 1.00 55.56 74 PRO A N 1
ATOM 579 C CA . PRO A 1 74 ? 12.162 -38.310 11.006 1.00 55.56 74 PRO A CA 1
ATOM 580 C C . PRO A 1 74 ? 11.376 -36.998 11.072 1.00 55.56 74 PRO A C 1
ATOM 582 O O . PRO A 1 74 ? 10.985 -36.443 10.042 1.00 55.56 74 PRO A O 1
ATOM 585 N N . ARG A 1 75 ? 11.143 -36.506 12.294 1.00 54.34 75 ARG A N 1
ATOM 586 C CA . ARG A 1 75 ? 10.599 -35.173 12.588 1.00 54.34 75 ARG A CA 1
ATOM 587 C C . ARG A 1 75 ? 11.611 -34.104 12.149 1.00 54.34 75 ARG A C 1
ATOM 589 O O . ARG A 1 75 ? 12.198 -33.416 12.971 1.00 54.34 75 ARG A O 1
ATOM 596 N N . GLY A 1 76 ? 11.858 -34.004 10.846 1.00 51.25 76 GLY A N 1
ATOM 597 C CA . GLY A 1 76 ? 12.534 -32.868 10.245 1.00 51.25 76 GLY A CA 1
ATOM 598 C C . GLY A 1 76 ? 11.607 -31.674 10.381 1.00 51.25 76 GLY A C 1
ATOM 599 O O . GLY A 1 76 ? 10.458 -31.745 9.947 1.00 51.25 76 GLY A O 1
ATOM 600 N N . ASP A 1 77 ? 12.103 -30.632 11.039 1.00 55.72 77 ASP A N 1
ATOM 601 C CA . ASP A 1 77 ? 11.465 -29.355 11.353 1.00 55.72 77 ASP A CA 1
ATOM 602 C C . ASP A 1 77 ? 10.764 -28.765 10.114 1.00 55.72 77 ASP A C 1
ATOM 604 O O . ASP A 1 77 ? 11.303 -27.967 9.346 1.00 55.72 77 ASP A O 1
ATOM 608 N N . ARG A 1 78 ? 9.529 -29.220 9.874 1.00 50.53 78 ARG A N 1
ATOM 609 C CA . ARG A 1 78 ? 8.676 -28.876 8.734 1.00 50.53 78 ARG A CA 1
ATOM 610 C C . ARG A 1 78 ? 8.014 -27.529 8.998 1.00 50.53 78 ARG A C 1
ATOM 612 O O . ARG A 1 78 ? 6.820 -27.354 8.768 1.00 50.53 78 ARG A O 1
ATOM 619 N N . ARG A 1 79 ? 8.812 -26.549 9.432 1.00 57.47 79 ARG A N 1
ATOM 620 C CA . ARG A 1 79 ? 8.539 -25.128 9.231 1.00 57.47 79 ARG A CA 1
ATOM 621 C C . ARG A 1 79 ? 8.546 -24.909 7.724 1.00 57.47 79 ARG A C 1
ATOM 623 O O . ARG A 1 79 ? 9.523 -24.426 7.154 1.00 57.47 79 ARG A O 1
ATOM 630 N N . GLN A 1 80 ? 7.466 -25.327 7.062 1.00 53.75 80 GLN A N 1
ATOM 631 C CA . GLN A 1 80 ? 7.108 -24.882 5.729 1.00 53.75 80 GLN A CA 1
ATOM 632 C C . GLN A 1 80 ? 7.101 -23.363 5.816 1.00 53.75 80 GLN A C 1
ATOM 634 O O . GLN A 1 80 ? 6.133 -22.747 6.255 1.00 53.75 80 GLN A O 1
ATOM 639 N N . ARG A 1 81 ? 8.234 -22.754 5.461 1.00 58.53 81 ARG A N 1
ATOM 640 C CA . ARG A 1 81 ? 8.309 -21.337 5.162 1.00 58.53 81 ARG A CA 1
ATOM 641 C C . ARG A 1 81 ? 7.287 -21.159 4.059 1.00 58.53 81 ARG A C 1
ATOM 643 O O . ARG A 1 81 ? 7.559 -21.554 2.927 1.00 58.53 81 ARG A O 1
ATOM 650 N N . VAL A 1 82 ? 6.101 -20.671 4.418 1.00 63.94 82 VAL A N 1
ATOM 651 C CA . VAL A 1 82 ? 5.059 -20.289 3.471 1.00 63.94 82 VAL A CA 1
ATOM 652 C C . VAL A 1 82 ? 5.753 -19.335 2.515 1.00 63.94 82 VAL A C 1
ATOM 654 O O . VAL A 1 82 ? 6.073 -18.198 2.874 1.00 63.94 82 VAL A O 1
ATOM 657 N N . ARG A 1 83 ? 6.133 -19.853 1.343 1.00 65.81 83 ARG A N 1
ATOM 658 C CA . ARG A 1 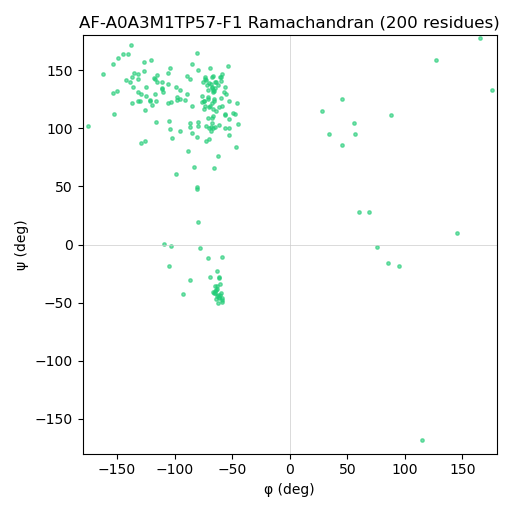83 ? 6.849 -19.075 0.343 1.00 65.81 83 ARG A CA 1
ATOM 659 C C . ARG A 1 83 ? 5.870 -17.991 -0.056 1.00 65.81 83 ARG A C 1
ATOM 661 O O . ARG A 1 83 ? 4.777 -18.282 -0.535 1.00 65.81 83 ARG A O 1
ATOM 668 N N . ARG A 1 84 ? 6.217 -16.743 0.252 1.00 70.25 84 ARG A N 1
ATOM 669 C CA . ARG A 1 84 ? 5.377 -15.604 -0.106 1.00 70.25 84 ARG A CA 1
ATOM 670 C C . ARG A 1 84 ? 5.189 -15.644 -1.617 1.00 70.25 84 ARG A C 1
ATOM 672 O O . ARG A 1 84 ? 6.165 -15.791 -2.344 1.00 70.25 84 ARG A O 1
ATOM 679 N N . ALA A 1 85 ? 3.944 -15.511 -2.064 1.00 76.75 85 ALA A N 1
ATOM 680 C CA . ALA A 1 85 ? 3.623 -15.553 -3.487 1.00 76.75 85 ALA A CA 1
ATOM 681 C C . ALA A 1 85 ? 4.278 -14.399 -4.272 1.00 76.75 85 ALA A C 1
ATOM 683 O O . ALA A 1 85 ? 4.477 -14.516 -5.475 1.00 76.75 85 ALA A O 1
ATOM 684 N N . PHE A 1 86 ? 4.631 -13.302 -3.588 1.00 80.12 86 PHE A N 1
ATOM 685 C CA . PHE A 1 86 ? 5.227 -12.116 -4.193 1.00 80.12 86 PHE A CA 1
ATOM 686 C C . PHE A 1 86 ? 6.352 -11.555 -3.323 1.00 80.12 86 PHE A C 1
ATOM 688 O O . PHE A 1 86 ? 6.246 -11.505 -2.091 1.00 80.12 86 PHE A O 1
ATOM 695 N N . GLU A 1 87 ? 7.419 -11.115 -3.986 1.00 88.31 87 GLU A N 1
ATOM 696 C CA . GLU A 1 87 ? 8.523 -10.385 -3.370 1.00 88.31 87 GLU A CA 1
ATOM 697 C C . GLU A 1 87 ? 8.050 -9.007 -2.879 1.00 88.31 87 GLU A C 1
ATOM 699 O O . GLU A 1 87 ? 7.165 -8.382 -3.473 1.00 88.31 87 GLU A O 1
ATOM 704 N N . ARG A 1 88 ? 8.618 -8.552 -1.757 1.00 93.12 88 ARG A N 1
ATOM 705 C CA . ARG A 1 88 ? 8.338 -7.240 -1.165 1.00 93.12 88 ARG A CA 1
ATOM 706 C C . ARG A 1 88 ? 9.553 -6.347 -1.319 1.00 93.12 88 ARG A C 1
ATOM 708 O O . ARG A 1 88 ? 10.658 -6.733 -0.948 1.00 93.12 88 ARG A O 1
ATOM 715 N N . PHE A 1 89 ? 9.323 -5.140 -1.803 1.00 93.94 89 PHE A N 1
ATOM 716 C CA . PHE A 1 89 ? 10.352 -4.140 -2.018 1.00 93.94 89 PHE A CA 1
ATOM 717 C C . PHE A 1 89 ? 10.262 -3.104 -0.901 1.00 93.94 89 PHE A C 1
ATOM 719 O O . PHE A 1 89 ? 9.195 -2.509 -0.739 1.00 93.94 89 PHE A O 1
ATOM 726 N N . PRO A 1 90 ? 11.338 -2.874 -0.126 1.00 94.88 90 PRO A N 1
ATOM 727 C CA . PRO A 1 90 ? 11.342 -1.789 0.839 1.00 94.88 90 PRO A CA 1
ATOM 728 C C . PRO A 1 90 ? 11.311 -0.482 0.052 1.00 94.88 90 PRO A C 1
ATOM 730 O O . PRO A 1 90 ? 12.205 -0.217 -0.761 1.00 94.88 90 PRO A O 1
ATOM 733 N N . LEU A 1 91 ? 10.223 0.253 0.246 1.00 94.00 91 LEU A N 1
ATOM 734 C CA . LEU A 1 91 ? 9.834 1.418 -0.527 1.00 94.00 91 LEU A CA 1
ATOM 735 C C . LEU A 1 91 ? 9.055 2.348 0.400 1.00 94.00 91 LEU A C 1
ATOM 737 O O . LEU A 1 91 ? 8.151 1.894 1.103 1.00 94.00 91 LEU A O 1
ATOM 741 N N . ARG A 1 92 ? 9.420 3.630 0.381 1.00 96.00 92 ARG A N 1
ATOM 742 C CA . ARG A 1 92 ? 8.800 4.698 1.164 1.00 96.00 92 ARG A CA 1
ATOM 743 C C . ARG A 1 92 ? 7.934 5.536 0.233 1.00 96.00 92 ARG A C 1
ATOM 745 O O . ARG A 1 92 ? 8.475 6.242 -0.610 1.00 96.00 92 ARG A O 1
ATOM 752 N N . LEU A 1 93 ? 6.619 5.393 0.341 1.00 95.94 93 LEU A N 1
ATOM 753 C CA . LEU A 1 93 ? 5.638 6.218 -0.352 1.00 95.94 93 LEU A CA 1
ATOM 754 C C . LEU A 1 93 ? 4.582 6.680 0.651 1.00 95.94 93 LEU A C 1
ATOM 756 O O . LEU A 1 93 ? 4.162 5.860 1.476 1.00 95.94 93 LEU A 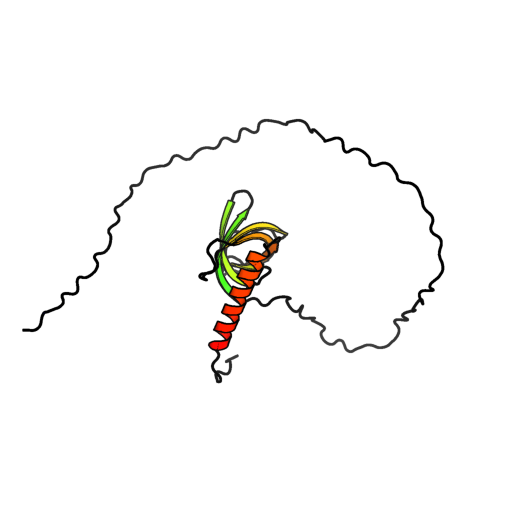O 1
ATOM 760 N N . PRO A 1 94 ? 4.102 7.925 0.528 1.00 97.00 94 PRO A N 1
ATOM 761 C CA . PRO A 1 94 ? 2.930 8.362 1.261 1.00 97.00 94 PRO A CA 1
ATOM 762 C C . PRO A 1 94 ? 1.701 7.596 0.756 1.00 97.00 94 PRO A C 1
ATOM 764 O O . PRO A 1 94 ? 1.451 7.484 -0.450 1.00 97.00 94 PRO A O 1
ATOM 767 N N . VAL A 1 95 ? 0.933 7.054 1.694 1.00 98.06 95 VAL A N 1
ATOM 768 C CA . VAL A 1 95 ? -0.301 6.309 1.462 1.00 98.06 95 VAL A CA 1
ATOM 769 C C . VAL A 1 95 ? -1.403 6.949 2.283 1.00 98.06 95 VAL A C 1
ATOM 771 O O . VAL A 1 95 ? -1.375 6.926 3.511 1.00 98.06 95 VAL A O 1
ATOM 774 N N . THR A 1 96 ? -2.404 7.491 1.602 1.00 98.19 96 THR A N 1
ATOM 775 C CA . THR A 1 96 ? -3.600 8.019 2.255 1.00 98.19 96 THR A CA 1
ATOM 776 C C . THR A 1 96 ? -4.628 6.906 2.400 1.00 98.19 96 THR A C 1
ATOM 778 O O . THR A 1 96 ? -4.947 6.205 1.438 1.00 98.19 96 THR A O 1
ATOM 781 N N . ILE A 1 97 ? -5.152 6.741 3.608 1.00 98.25 97 ILE A N 1
ATOM 782 C CA . ILE A 1 97 ? -6.213 5.804 3.964 1.00 98.25 97 ILE A CA 1
ATOM 783 C C . ILE A 1 97 ? -7.465 6.606 4.295 1.00 98.25 97 ILE A C 1
ATOM 785 O O . ILE A 1 97 ? -7.394 7.574 5.045 1.00 98.25 97 ILE A O 1
ATOM 789 N N . ARG A 1 98 ? -8.614 6.170 3.777 1.00 97.88 98 ARG A N 1
ATOM 790 C CA . ARG A 1 98 ? -9.939 6.662 4.157 1.00 97.88 98 ARG A CA 1
ATOM 791 C C . ARG A 1 98 ? -10.774 5.554 4.788 1.00 97.88 98 ARG A C 1
ATOM 793 O O . ARG A 1 98 ? -10.909 4.474 4.201 1.00 97.88 98 ARG A O 1
ATOM 800 N N . HIS A 1 99 ? -11.349 5.837 5.954 1.00 95.94 99 HIS A N 1
ATOM 801 C CA . HIS A 1 99 ? -12.183 4.914 6.725 1.00 95.94 99 HIS A CA 1
ATOM 802 C C . HIS A 1 99 ? -13.170 5.690 7.598 1.00 95.94 99 HIS A C 1
ATOM 804 O O . HIS A 1 99 ? -12.766 6.607 8.297 1.00 95.94 99 HIS A O 1
ATOM 810 N N . GLY A 1 100 ? -14.460 5.343 7.551 1.00 93.19 100 GLY A N 1
ATOM 811 C CA . GLY A 1 100 ? -15.469 5.985 8.408 1.00 93.19 100 GLY A CA 1
ATOM 812 C C . GLY A 1 100 ? -15.618 7.502 8.220 1.00 93.19 100 GLY A C 1
ATOM 813 O O . GLY A 1 100 ? -15.969 8.188 9.164 1.00 93.19 100 GLY A O 1
ATOM 814 N N . GLY A 1 101 ? -15.319 8.039 7.030 1.00 94.50 101 GLY A N 1
ATOM 815 C CA . GLY A 1 101 ? -15.324 9.488 6.767 1.00 94.50 101 GLY A CA 1
ATOM 816 C C . GLY A 1 101 ? -14.013 10.196 7.123 1.00 94.50 101 GLY A C 1
ATOM 817 O O . GLY A 1 101 ? -13.743 11.273 6.600 1.00 94.50 101 GLY A O 1
ATOM 818 N N . GLU A 1 102 ? -13.152 9.556 7.909 1.00 95.75 102 GLU A N 1
ATOM 819 C CA . GLU A 1 102 ? -11.840 10.079 8.272 1.00 95.75 102 GLU A CA 1
ATOM 820 C C . GLU A 1 102 ? -10.787 9.755 7.208 1.00 95.75 102 GLU A C 1
ATOM 822 O O . GLU A 1 102 ? -10.903 8.789 6.439 1.00 95.75 102 GLU A O 1
ATOM 827 N N . SER A 1 103 ? -9.735 10.574 7.171 1.00 97.06 103 SER A N 1
ATOM 828 C CA . SER A 1 103 ? -8.588 10.408 6.284 1.00 97.06 103 SER A CA 1
ATOM 829 C C . SER A 1 103 ? -7.293 10.549 7.076 1.00 97.06 103 SER A C 1
ATOM 831 O O . SER A 1 103 ? -7.113 11.527 7.793 1.00 97.06 103 SER A O 1
ATOM 833 N N . ALA A 1 104 ? -6.371 9.608 6.898 1.00 96.25 104 ALA A N 1
ATOM 834 C CA . ALA A 1 104 ? -5.048 9.633 7.516 1.00 96.25 104 ALA A CA 1
ATOM 835 C C . ALA A 1 104 ? -3.973 9.269 6.487 1.00 96.25 104 ALA A C 1
ATOM 837 O O . ALA A 1 104 ? -4.221 8.477 5.575 1.00 96.25 104 ALA A O 1
ATOM 838 N N . THR A 1 105 ? -2.780 9.842 6.625 1.00 97.12 105 THR A N 1
ATOM 839 C CA . THR A 1 105 ? -1.640 9.559 5.745 1.00 97.12 105 THR A CA 1
ATOM 840 C C . THR A 1 105 ? -0.575 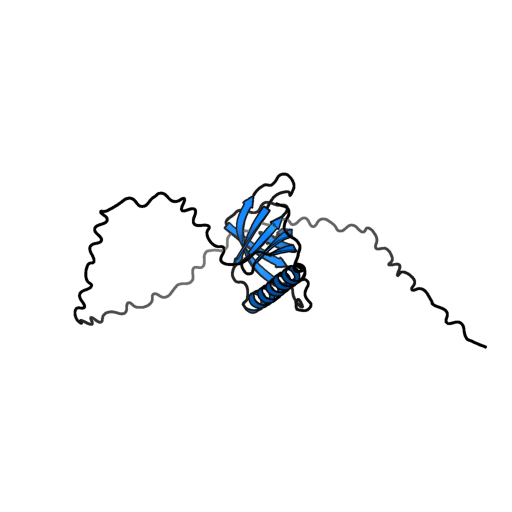8.804 6.521 1.00 97.12 105 THR A C 1
ATOM 842 O O . THR A 1 105 ? -0.229 9.179 7.635 1.00 97.12 105 THR A O 1
ATOM 845 N N . PHE A 1 106 ? -0.055 7.749 5.907 1.00 97.06 106 PHE A N 1
ATOM 846 C CA . PHE A 1 106 ? 0.984 6.888 6.453 1.00 97.06 106 PHE A CA 1
ATOM 847 C C . PHE A 1 106 ? 2.135 6.783 5.465 1.00 97.06 106 PHE A C 1
ATOM 849 O O . PHE A 1 106 ? 1.924 6.877 4.257 1.00 97.06 106 PHE A O 1
ATOM 856 N N . ASP A 1 107 ? 3.324 6.458 5.955 1.00 96.88 107 ASP A N 1
ATOM 857 C CA . ASP A 1 107 ? 4.431 6.073 5.089 1.00 96.88 107 ASP A CA 1
ATOM 858 C C . ASP A 1 107 ? 4.512 4.560 4.957 1.00 96.88 107 ASP A C 1
ATOM 860 O O . ASP A 1 107 ? 4.507 3.810 5.940 1.00 96.88 107 ASP A O 1
ATOM 864 N N . SER A 1 108 ? 4.651 4.077 3.728 1.00 97.56 108 SER A N 1
ATOM 865 C CA . SER A 1 108 ? 4.942 2.666 3.526 1.00 97.56 108 SER A CA 1
ATOM 866 C C . SER A 1 108 ? 6.337 2.297 4.021 1.00 97.56 108 SER A C 1
ATOM 868 O O . SER A 1 108 ? 7.295 3.052 3.890 1.00 97.56 108 SER A O 1
ATOM 870 N N . LEU A 1 109 ? 6.461 1.090 4.563 1.00 96.56 109 LEU A N 1
ATOM 871 C CA . LEU A 1 109 ? 7.728 0.426 4.866 1.00 96.56 109 LEU A CA 1
ATOM 872 C C . LEU A 1 109 ? 8.153 -0.466 3.691 1.00 96.56 109 LEU A C 1
ATOM 874 O O . LEU A 1 109 ? 9.327 -0.523 3.320 1.00 96.56 109 LEU A O 1
ATOM 878 N N . ASP A 1 110 ? 7.187 -1.188 3.114 1.00 96.81 110 ASP A N 1
ATOM 879 C CA . ASP A 1 110 ? 7.374 -2.020 1.930 1.00 96.81 110 ASP A CA 1
ATOM 880 C C . ASP A 1 110 ? 6.123 -2.111 1.060 1.00 96.81 110 ASP A C 1
ATOM 882 O O . ASP A 1 110 ? 5.005 -1.871 1.515 1.00 96.81 110 ASP A O 1
ATOM 886 N N . PHE A 1 111 ? 6.340 -2.503 -0.194 1.00 96.62 111 PHE A N 1
ATOM 887 C CA . PHE A 1 111 ? 5.306 -2.724 -1.196 1.00 96.62 111 PHE A CA 1
ATOM 888 C C . PHE A 1 111 ? 5.488 -4.056 -1.925 1.00 96.62 111 PHE A C 1
ATOM 890 O O . PHE A 1 111 ? 6.597 -4.514 -2.197 1.00 96.62 111 PHE A O 1
ATOM 897 N N . SER A 1 112 ? 4.366 -4.655 -2.296 1.00 96.06 112 SER A N 1
ATOM 898 C CA . SER A 1 112 ? 4.244 -5.760 -3.245 1.00 96.06 112 SER A CA 1
ATOM 899 C C . SER A 1 112 ? 3.047 -5.503 -4.155 1.00 96.06 112 SER A C 1
ATOM 901 O O . SER A 1 112 ? 2.238 -4.616 -3.886 1.00 96.06 112 SER A O 1
ATOM 903 N N . VAL A 1 113 ? 2.873 -6.325 -5.191 1.00 94.81 113 VAL A N 1
ATOM 904 C CA . VAL A 1 113 ? 1.712 -6.205 -6.090 1.00 94.81 113 VAL A CA 1
ATOM 905 C C . VAL A 1 113 ? 0.377 -6.404 -5.352 1.00 94.81 113 VAL A C 1
ATOM 907 O O . VAL A 1 113 ? -0.639 -5.854 -5.761 1.00 94.81 113 VAL A O 1
ATOM 910 N N . LEU A 1 114 ? 0.367 -7.169 -4.255 1.00 96.06 114 LEU A N 1
ATOM 911 C CA . LEU A 1 114 ? -0.858 -7.525 -3.531 1.00 96.06 114 LEU A CA 1
ATOM 912 C C . LEU A 1 114 ? -1.085 -6.746 -2.234 1.00 96.06 114 LEU A C 1
ATOM 914 O O . LEU A 1 114 ? -2.077 -6.993 -1.553 1.00 96.06 114 LEU A O 1
ATOM 918 N N . GLY A 1 115 ? -0.182 -5.854 -1.842 1.00 97.50 115 GLY A N 1
ATOM 919 C CA . GLY A 1 115 ? -0.307 -5.151 -0.571 1.00 97.50 115 GLY A CA 1
ATOM 920 C C . GLY A 1 115 ? 0.972 -4.461 -0.135 1.00 97.50 115 GLY A C 1
ATOM 921 O O . GLY A 1 115 ? 2.016 -4.592 -0.778 1.00 97.50 115 GLY A O 1
ATOM 922 N N . CYS A 1 116 ? 0.896 -3.774 0.995 1.00 98.00 116 CYS A N 1
ATOM 923 C CA . CYS A 1 116 ? 1.998 -3.019 1.578 1.00 98.00 116 CYS A CA 1
ATOM 924 C C . CYS A 1 116 ? 2.026 -3.171 3.104 1.00 98.00 116 CYS A C 1
ATOM 926 O O . CYS A 1 116 ? 1.069 -3.644 3.727 1.00 98.00 116 CYS A O 1
ATOM 928 N N . ARG A 1 117 ? 3.156 -2.805 3.709 1.00 97.69 117 ARG A N 1
ATOM 929 C CA . ARG A 1 117 ? 3.223 -2.464 5.135 1.00 97.69 117 ARG A CA 1
ATOM 930 C C . ARG A 1 117 ? 3.351 -0.965 5.273 1.00 97.69 117 ARG A C 1
ATOM 932 O O . ARG A 1 117 ? 4.137 -0.371 4.542 1.00 97.69 117 ARG A O 1
ATOM 939 N N . LEU A 1 118 ? 2.630 -0.398 6.223 1.00 97.50 118 LEU A N 1
ATOM 940 C CA . LEU A 1 118 ? 2.671 1.011 6.581 1.00 97.50 118 LEU A CA 1
ATOM 941 C C . LEU A 1 118 ? 3.211 1.150 8.003 1.00 97.50 118 LEU A C 1
ATOM 943 O O . LEU A 1 118 ? 2.994 0.260 8.827 1.00 97.50 118 LEU A O 1
ATOM 947 N N . GLY A 1 119 ? 3.944 2.225 8.258 1.00 96.44 119 GLY A N 1
ATOM 948 C CA . GLY A 1 119 ? 4.365 2.627 9.595 1.00 96.44 119 GLY A CA 1
ATOM 949 C C . GLY A 1 119 ? 3.553 3.826 10.071 1.00 96.44 119 GLY A C 1
ATOM 950 O O . GLY A 1 119 ? 3.175 4.667 9.254 1.00 96.44 119 GLY A O 1
ATOM 951 N N . GLY A 1 120 ? 3.310 3.896 11.378 1.00 92.94 120 GLY A N 1
ATOM 952 C CA . GLY A 1 120 ? 2.670 5.037 12.030 1.00 92.94 120 GLY A CA 1
ATOM 953 C C . GLY A 1 120 ? 1.306 4.722 12.641 1.00 92.94 120 GLY A C 1
ATOM 954 O O . GLY A 1 120 ? 0.909 3.566 12.768 1.00 92.94 120 GLY A O 1
ATOM 955 N N . THR A 1 121 ? 0.602 5.784 13.022 1.00 90.25 121 THR A N 1
ATOM 956 C CA . THR A 1 121 ? -0.690 5.797 13.725 1.00 90.25 121 THR A CA 1
ATOM 957 C C . THR A 1 121 ? -1.748 6.535 12.886 1.00 90.25 121 THR A C 1
ATOM 959 O O . THR A 1 121 ? -1.375 7.319 12.012 1.00 90.25 121 THR A O 1
ATOM 962 N N . PRO A 1 122 ? -3.062 6.320 13.107 1.00 93.75 122 PRO A N 1
ATOM 963 C CA . PRO A 1 122 ? -3.704 5.513 14.156 1.00 93.75 122 PRO A CA 1
ATOM 964 C C . PRO A 1 122 ? -3.733 3.999 13.887 1.00 93.75 122 PRO A C 1
ATOM 966 O O . PRO A 1 122 ? -3.540 3.534 12.764 1.00 93.75 122 PRO A O 1
ATOM 969 N N . ALA A 1 123 ? -4.012 3.228 14.943 1.00 93.00 123 ALA A N 1
ATOM 970 C CA . ALA A 1 123 ? -4.297 1.801 14.835 1.00 93.00 123 ALA A CA 1
ATOM 971 C C . ALA A 1 123 ? -5.625 1.566 14.108 1.00 93.00 123 ALA A C 1
ATOM 973 O O . ALA A 1 123 ? -6.629 2.205 14.417 1.00 93.00 123 ALA A O 1
ATOM 974 N N . LEU A 1 124 ? -5.638 0.617 13.169 1.00 94.50 124 LEU A N 1
ATOM 975 C CA . LEU A 1 124 ? -6.844 0.223 12.440 1.00 94.50 124 LEU A CA 1
ATOM 976 C C . LEU A 1 124 ? -7.213 -1.234 12.759 1.00 94.50 124 LEU A C 1
ATOM 978 O O . LEU A 1 124 ? -6.311 -2.078 12.836 1.00 94.50 124 LEU A O 1
ATOM 982 N N . PRO A 1 125 ? -8.510 -1.564 12.927 1.00 95.50 125 PRO A N 1
ATOM 983 C CA . PRO A 1 125 ? -8.922 -2.923 13.264 1.00 95.50 125 PRO A CA 1
ATOM 984 C C . PRO A 1 125 ? -8.541 -3.930 12.173 1.00 95.50 125 PRO A C 1
ATOM 986 O O . PRO A 1 125 ? -8.722 -3.687 10.977 1.00 95.50 125 PRO A O 1
ATOM 989 N N . VAL A 1 126 ? -8.030 -5.093 12.583 1.00 97.44 126 VAL A N 1
ATOM 990 C CA . VAL A 1 126 ? -7.747 -6.196 11.654 1.00 97.44 126 VAL A CA 1
ATOM 991 C C . VAL A 1 126 ? -9.056 -6.699 11.048 1.00 97.44 126 VAL A C 1
ATOM 993 O O . VAL A 1 126 ? -10.039 -6.904 11.751 1.00 97.44 126 VAL A O 1
ATOM 996 N N . GLY A 1 127 ? -9.061 -6.904 9.734 1.00 97.75 127 GLY A N 1
ATOM 997 C CA . GLY A 1 127 ? -10.238 -7.290 8.961 1.00 97.75 127 GLY A CA 1
ATOM 998 C C . GLY A 1 127 ? -10.976 -6.115 8.318 1.00 97.75 127 GLY A C 1
ATOM 999 O O . GLY A 1 127 ? -11.692 -6.354 7.344 1.00 97.75 127 GLY A O 1
ATOM 1000 N N . SER A 1 128 ? -10.758 -4.874 8.778 1.00 97.69 128 SER A N 1
ATOM 1001 C CA . SER A 1 128 ? -11.406 -3.685 8.214 1.00 97.69 128 SER A CA 1
ATOM 1002 C C . SER A 1 128 ? -11.077 -3.492 6.739 1.00 97.69 128 SER A C 1
ATOM 1004 O O . SER A 1 128 ? -9.937 -3.692 6.308 1.00 97.69 128 SER A O 1
ATOM 1006 N N . LEU A 1 129 ? -12.086 -3.069 5.976 1.00 98.19 129 LEU A N 1
ATOM 1007 C CA . LEU A 1 129 ? -11.960 -2.701 4.573 1.00 98.19 129 LEU A CA 1
ATOM 1008 C C . LEU A 1 129 ? -11.830 -1.178 4.458 1.00 98.19 129 LEU A C 1
ATOM 1010 O O . LEU A 1 129 ? -12.674 -0.430 4.942 1.00 98.19 129 LEU A O 1
ATOM 1014 N N . LEU A 1 130 ? -10.759 -0.727 3.818 1.00 97.75 130 LEU A N 1
ATOM 1015 C CA . LEU A 1 130 ? -10.344 0.670 3.759 1.00 97.75 130 LEU A CA 1
ATOM 1016 C C . LEU A 1 130 ? -10.163 1.093 2.306 1.00 97.75 130 LEU A C 1
ATOM 1018 O O . LEU A 1 130 ? -9.736 0.287 1.473 1.00 97.75 130 LEU A O 1
ATOM 1022 N N . ARG A 1 131 ? -10.410 2.366 1.998 1.00 98.38 131 ARG A N 1
ATOM 1023 C CA . ARG A 1 131 ? -10.040 2.928 0.696 1.00 98.38 131 ARG A CA 1
ATOM 1024 C C . ARG A 1 131 ? -8.643 3.520 0.805 1.00 98.38 131 ARG A C 1
ATOM 1026 O O . ARG A 1 131 ? -8.409 4.369 1.655 1.00 98.38 131 ARG A O 1
ATOM 1033 N N . VAL A 1 132 ? -7.724 3.082 -0.046 1.00 98.31 132 VAL A N 1
ATOM 1034 C CA . VAL A 1 132 ? -6.330 3.539 -0.033 1.00 98.31 132 VAL A CA 1
ATOM 1035 C C . VAL A 1 132 ? -5.975 4.231 -1.338 1.00 98.31 132 VAL A C 1
ATOM 1037 O O . VAL A 1 132 ? -6.431 3.819 -2.410 1.00 98.31 132 VAL A O 1
ATOM 1040 N N . SER A 1 133 ? -5.151 5.271 -1.247 1.00 98.00 133 SER A N 1
ATOM 1041 C CA . SER A 1 133 ? -4.608 5.976 -2.401 1.00 98.00 133 SER A CA 1
ATOM 1042 C C . SER A 1 133 ? -3.126 6.283 -2.246 1.00 98.00 133 SER A C 1
ATOM 1044 O O . SER A 1 133 ? -2.695 6.734 -1.187 1.00 98.00 133 SER A O 1
ATOM 1046 N N . PHE A 1 134 ? -2.354 6.057 -3.305 1.00 97.31 134 PHE A N 1
ATOM 1047 C CA . PHE A 1 134 ? -0.921 6.349 -3.345 1.00 97.31 134 PHE A CA 1
ATOM 1048 C C . PHE A 1 134 ? -0.451 6.609 -4.780 1.00 97.31 134 PHE A C 1
ATOM 1050 O O . PHE A 1 134 ? -1.048 6.116 -5.741 1.00 97.31 134 PHE A O 1
ATOM 1057 N N . SER A 1 135 ? 0.643 7.354 -4.923 1.00 95.94 135 SER A N 1
ATOM 1058 C CA . SER A 1 135 ? 1.259 7.664 -6.217 1.00 95.94 135 SER A CA 1
ATOM 1059 C C . SER A 1 135 ? 2.604 6.961 -6.351 1.00 95.94 135 SER A C 1
ATOM 1061 O O . SER A 1 135 ? 3.373 6.878 -5.394 1.00 95.94 135 SER A O 1
ATOM 1063 N N . LEU A 1 136 ? 2.890 6.435 -7.542 1.00 94.00 136 LEU A N 1
ATOM 1064 C CA . LEU A 1 136 ? 4.202 5.872 -7.854 1.00 94.0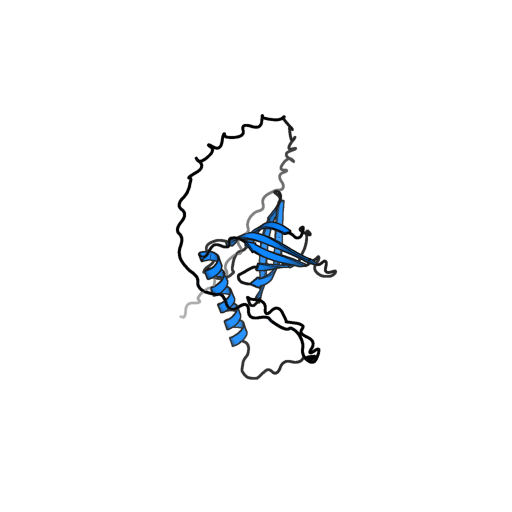0 136 LEU A CA 1
ATOM 1065 C C . LEU A 1 136 ? 5.125 6.998 -8.355 1.00 94.00 136 LEU A C 1
ATOM 1067 O O . LEU A 1 136 ? 4.656 7.851 -9.096 1.00 94.00 136 LEU A O 1
ATOM 1071 N N . PRO A 1 137 ? 6.421 7.008 -8.008 1.00 89.56 137 PRO A N 1
ATOM 1072 C CA . PRO A 1 137 ? 7.351 8.088 -8.360 1.00 89.56 137 PRO A CA 1
ATOM 1073 C C . PRO A 1 137 ? 7.891 8.009 -9.804 1.00 89.56 137 PRO A C 1
ATOM 1075 O O . PRO A 1 137 ? 8.947 8.554 -10.091 1.00 89.56 137 PRO A O 1
ATOM 1078 N N . ASP A 1 138 ? 7.228 7.273 -10.696 1.00 78.88 138 ASP A N 1
ATOM 1079 C CA . ASP A 1 138 ? 7.670 7.043 -12.080 1.00 78.88 138 ASP A CA 1
ATOM 1080 C C . ASP A 1 138 ? 6.821 7.903 -13.027 1.00 78.88 138 ASP A C 1
ATOM 1082 O O . ASP A 1 138 ? 5.640 8.117 -12.747 1.00 78.88 138 ASP A O 1
ATOM 1086 N N . ASP A 1 139 ? 7.363 8.302 -14.180 1.00 63.53 139 ASP A N 1
ATOM 1087 C CA . ASP A 1 139 ? 6.687 9.127 -15.207 1.00 63.53 139 ASP A CA 1
ATOM 1088 C C . ASP A 1 139 ? 5.391 8.476 -15.744 1.00 63.53 139 ASP A C 1
ATOM 1090 O O . ASP A 1 139 ? 4.588 9.079 -16.447 1.00 63.53 139 ASP A O 1
ATOM 1094 N N . LEU A 1 140 ? 5.173 7.206 -15.394 1.00 62.53 140 LEU A N 1
ATOM 1095 C CA . LEU A 1 140 ? 3.970 6.418 -15.653 1.00 62.53 140 LEU A CA 1
ATOM 1096 C C . LEU A 1 140 ? 2.802 6.729 -14.692 1.00 62.53 140 LEU A C 1
ATOM 1098 O O . LEU A 1 140 ? 1.734 6.111 -14.793 1.00 62.53 140 LEU A O 1
ATOM 1102 N N . ALA A 1 141 ? 2.991 7.609 -13.709 1.00 62.84 141 ALA A N 1
ATOM 1103 C CA . ALA A 1 141 ? 2.003 7.931 -12.688 1.00 62.84 141 ALA A CA 1
ATOM 1104 C C . ALA A 1 141 ? 1.234 9.218 -13.001 1.00 62.84 141 ALA A C 1
ATOM 1106 O O . ALA A 1 141 ? 1.220 10.150 -12.208 1.00 62.84 141 ALA A O 1
ATOM 1107 N N . GLU A 1 142 ? 0.531 9.236 -14.132 1.00 76.44 142 GLU A N 1
ATOM 1108 C CA . GLU A 1 142 ? -0.374 10.344 -14.470 1.00 76.44 142 GLU A CA 1
ATOM 1109 C C . GLU A 1 142 ? -1.508 10.494 -13.432 1.00 76.44 142 GLU A C 1
ATOM 1111 O O . GLU A 1 142 ? -1.968 11.594 -13.149 1.00 76.44 142 GLU A O 1
ATOM 1116 N N . PHE A 1 143 ? -1.905 9.386 -12.787 1.00 88.62 143 PHE A N 1
ATOM 1117 C CA . PHE A 1 143 ? -2.966 9.363 -11.776 1.00 88.62 143 PHE A CA 1
ATOM 1118 C C . PHE A 1 143 ? -2.610 8.494 -10.562 1.00 88.62 143 PHE A C 1
ATOM 1120 O O . PHE A 1 143 ? -2.015 7.418 -10.746 1.00 88.62 143 PHE A O 1
ATOM 1127 N N . PRO A 1 144 ? -3.024 8.884 -9.338 1.00 95.50 144 PRO A N 1
ATOM 1128 C CA . PRO A 1 144 ? -2.853 8.063 -8.143 1.00 95.50 144 PRO A CA 1
ATOM 1129 C C . PRO A 1 144 ? -3.573 6.718 -8.294 1.00 95.50 144 PRO A C 1
ATOM 1131 O O . PRO A 1 144 ? -4.651 6.625 -8.885 1.00 95.50 144 PRO A O 1
ATOM 1134 N N . ILE A 1 145 ? -2.983 5.656 -7.748 1.00 95.69 145 ILE A N 1
ATOM 1135 C CA . ILE A 1 145 ? -3.655 4.361 -7.613 1.00 95.69 145 ILE A CA 1
ATOM 1136 C C . ILE A 1 145 ? -4.659 4.497 -6.478 1.00 95.69 145 ILE A C 1
ATOM 1138 O O . ILE A 1 145 ? -4.265 4.817 -5.362 1.00 95.69 145 ILE A O 1
ATOM 1142 N N . VAL A 1 146 ? -5.935 4.220 -6.751 1.00 97.50 146 VAL A N 1
ATOM 1143 C CA . VAL A 1 146 ? -7.001 4.185 -5.742 1.00 97.50 146 VAL A CA 1
ATOM 1144 C C . VAL A 1 146 ? -7.612 2.790 -5.727 1.00 97.50 146 VAL A C 1
ATOM 1146 O O . VAL A 1 146 ? -8.143 2.332 -6.737 1.00 97.50 146 VAL A O 1
ATOM 1149 N N . THR A 1 147 ? -7.545 2.104 -4.588 1.00 98.00 147 THR A N 1
ATOM 1150 C CA . THR A 1 147 ? -8.040 0.726 -4.444 1.00 98.00 147 THR A CA 1
ATOM 1151 C C . THR A 1 147 ? -8.635 0.494 -3.061 1.00 98.00 147 THR A C 1
ATOM 1153 O O . THR A 1 147 ? -8.396 1.261 -2.130 1.00 98.00 147 THR A O 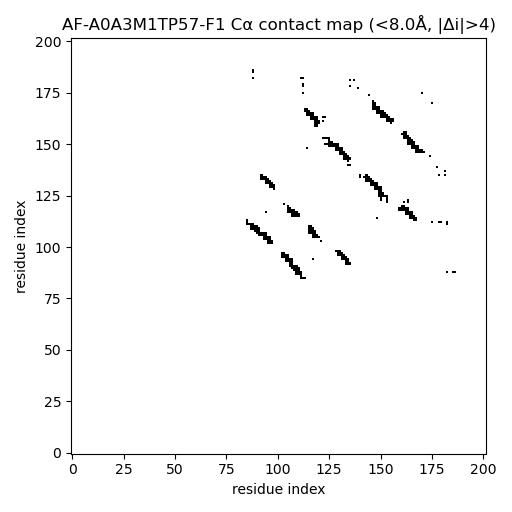1
ATOM 1156 N N . TRP A 1 148 ? -9.404 -0.581 -2.910 1.00 98.44 148 TRP A N 1
ATOM 1157 C CA . TRP A 1 148 ? -9.752 -1.095 -1.591 1.00 98.44 148 TRP A CA 1
ATOM 1158 C C . TRP A 1 148 ? -8.595 -1.920 -1.024 1.00 98.44 148 TRP A C 1
ATOM 1160 O O . TRP A 1 148 ? -7.825 -2.533 -1.772 1.00 98.44 148 TRP A O 1
ATOM 1170 N N . ALA A 1 149 ? -8.465 -1.940 0.298 1.00 98.44 149 ALA A N 1
ATOM 1171 C CA . ALA A 1 149 ? -7.499 -2.755 1.013 1.00 98.44 149 ALA A CA 1
ATOM 1172 C C . ALA A 1 149 ? -8.102 -3.296 2.308 1.00 98.44 149 ALA A C 1
ATOM 1174 O O . ALA A 1 149 ? -8.834 -2.594 2.997 1.00 98.44 149 ALA A O 1
ATOM 1175 N N . GLN A 1 150 ? -7.772 -4.536 2.647 1.00 98.44 150 GLN A N 1
ATOM 1176 C CA . GLN A 1 150 ? -8.120 -5.144 3.921 1.00 98.44 150 GLN A CA 1
ATOM 1177 C C . GLN A 1 150 ? -6.932 -5.065 4.880 1.00 98.44 150 GLN A C 1
ATOM 1179 O O . GLN A 1 150 ? -5.800 -5.387 4.496 1.00 98.44 150 GLN A O 1
ATOM 1184 N N . VAL A 1 151 ? -7.188 -4.691 6.133 1.00 98.25 151 VAL A N 1
ATOM 1185 C CA . VAL A 1 151 ? -6.191 -4.788 7.203 1.00 98.25 151 VAL A CA 1
ATOM 1186 C C . VAL A 1 151 ? -5.960 -6.255 7.540 1.00 98.25 151 VAL A C 1
ATOM 1188 O O . VAL A 1 151 ? -6.875 -6.947 7.973 1.00 98.25 151 VAL A O 1
ATOM 1191 N N . VAL A 1 152 ? -4.735 -6.744 7.361 1.00 98.06 152 VAL A N 1
ATOM 1192 C CA . VAL A 1 152 ? -4.381 -8.149 7.643 1.00 98.06 152 VAL A CA 1
ATOM 1193 C C . VAL A 1 152 ? -3.583 -8.323 8.928 1.00 98.06 152 VAL A C 1
ATOM 1195 O O . VAL A 1 152 ? -3.497 -9.431 9.449 1.00 98.06 152 VAL A O 1
ATOM 1198 N N . SER A 1 153 ? -2.979 -7.254 9.442 1.00 97.44 153 SER A N 1
ATOM 1199 C CA . SER A 1 153 ? -2.247 -7.289 10.706 1.00 97.44 153 SER A CA 1
ATOM 1200 C C . SER A 1 153 ? -2.043 -5.888 11.261 1.00 97.44 153 SER A C 1
ATOM 1202 O O . SER A 1 153 ? -1.769 -4.968 10.492 1.00 97.44 153 SER A O 1
ATOM 1204 N N . TRP A 1 154 ? -2.041 -5.770 12.582 1.00 96.31 154 TRP A N 1
ATOM 1205 C CA . TRP A 1 154 ? -1.535 -4.609 13.304 1.00 96.31 154 TRP A CA 1
ATOM 1206 C C . TRP A 1 154 ? -0.485 -5.082 14.307 1.00 96.31 154 TRP A C 1
ATOM 1208 O O . TRP A 1 154 ? -0.677 -6.104 14.969 1.00 96.31 154 TRP A O 1
ATOM 1218 N N . LYS A 1 155 ? 0.641 -4.379 14.392 1.00 95.31 155 LYS A N 1
ATOM 1219 C CA . LYS A 1 155 ? 1.680 -4.629 15.393 1.00 95.31 155 LYS A CA 1
ATOM 1220 C C . LYS A 1 155 ? 2.069 -3.315 16.032 1.00 95.31 155 LYS A C 1
ATOM 1222 O O . LYS A 1 155 ? 2.498 -2.414 15.326 1.00 95.31 155 LYS A O 1
ATOM 1227 N N . THR A 1 156 ? 1.967 -3.223 17.347 1.00 93.06 156 THR A N 1
ATOM 1228 C CA . THR A 1 156 ? 2.491 -2.071 18.078 1.00 93.06 156 THR A CA 1
ATOM 1229 C C . THR A 1 156 ? 4.008 -2.202 18.172 1.00 93.06 156 THR A C 1
ATOM 1231 O O . THR A 1 156 ? 4.517 -3.245 18.577 1.00 93.06 156 THR A O 1
ATOM 1234 N N . GLU A 1 157 ? 4.728 -1.161 17.773 1.00 89.56 157 GLU A N 1
ATOM 1235 C CA . GLU A 1 157 ? 6.184 -1.087 17.859 1.00 89.56 157 GLU A CA 1
ATOM 1236 C C . GLU A 1 157 ? 6.535 0.227 18.553 1.00 89.56 157 GLU A C 1
ATOM 1238 O O . GLU A 1 157 ? 5.992 1.276 18.204 1.00 89.56 157 GLU A O 1
ATOM 1243 N N . VAL A 1 158 ? 7.388 0.145 19.577 1.00 83.56 158 VAL A N 1
ATOM 1244 C CA . VAL A 1 158 ? 7.644 1.252 20.513 1.00 83.56 158 VAL A CA 1
ATOM 1245 C C . VAL A 1 158 ? 8.271 2.453 19.799 1.00 83.56 158 VAL A C 1
ATOM 1247 O O . VAL A 1 158 ? 7.935 3.589 20.107 1.00 83.56 158 VAL A O 1
ATOM 1250 N N . GLU A 1 159 ? 9.134 2.207 18.813 1.00 81.94 159 GLU A N 1
ATOM 1251 C CA . GLU A 1 159 ? 9.900 3.259 18.133 1.00 81.94 159 GLU A CA 1
ATOM 1252 C C . GLU A 1 159 ? 9.156 3.907 16.957 1.00 81.94 159 GLU A C 1
ATOM 1254 O O . GLU A 1 159 ? 9.369 5.077 16.659 1.00 81.94 159 GLU A O 1
ATOM 1259 N N . THR A 1 160 ? 8.290 3.162 16.265 1.00 76.88 160 THR A N 1
ATOM 1260 C CA . THR A 1 160 ? 7.692 3.595 14.986 1.00 76.88 160 THR A CA 1
ATOM 1261 C C . THR A 1 160 ? 6.206 3.941 15.090 1.00 76.88 160 THR A C 1
ATOM 1263 O O . THR A 1 160 ? 5.580 4.280 14.086 1.00 76.88 160 THR A O 1
ATOM 1266 N N . GLY A 1 161 ? 5.612 3.831 16.283 1.00 85.19 161 GLY A N 1
ATOM 1267 C CA . GLY A 1 161 ? 4.183 4.078 16.511 1.00 85.19 161 GLY A CA 1
ATOM 1268 C C . GLY A 1 161 ? 3.259 2.953 16.024 1.00 85.19 161 GLY A C 1
ATOM 1269 O O . GLY A 1 161 ? 2.053 3.013 16.249 1.00 85.19 161 GLY A O 1
ATOM 1270 N N . GLY A 1 162 ? 3.806 1.901 15.410 1.00 93.38 162 GLY A N 1
ATOM 1271 C CA . GLY A 1 162 ? 3.065 0.733 14.945 1.00 93.38 162 GLY A CA 1
ATOM 1272 C C . GLY A 1 162 ? 3.316 0.393 13.477 1.00 93.38 162 GLY A C 1
ATOM 1273 O O . GLY A 1 162 ? 3.751 1.217 12.673 1.00 93.38 162 GLY A O 1
ATOM 1274 N N . GLN A 1 163 ? 3.038 -0.862 13.125 1.00 96.50 163 GLN A N 1
ATOM 1275 C CA . GLN A 1 163 ? 3.087 -1.383 11.766 1.00 96.50 163 GLN A CA 1
ATOM 1276 C C . GLN A 1 163 ? 1.722 -1.943 11.365 1.00 96.50 163 GLN A C 1
ATOM 1278 O O . GLN A 1 163 ? 1.200 -2.882 11.975 1.00 96.50 163 GLN A O 1
ATOM 1283 N N . LEU A 1 164 ? 1.194 -1.420 10.264 1.00 97.38 164 LEU A N 1
ATOM 1284 C CA . LEU A 1 164 ? -0.065 -1.828 9.659 1.00 97.38 164 LEU A CA 1
ATOM 1285 C C . LEU A 1 164 ? 0.208 -2.653 8.399 1.00 97.38 164 LEU A C 1
ATOM 1287 O O . LEU A 1 164 ? 0.862 -2.201 7.462 1.00 97.38 164 LEU A O 1
ATOM 1291 N N . GLY A 1 165 ? -0.294 -3.883 8.358 1.00 97.75 165 GLY A N 1
ATOM 1292 C CA . GLY A 1 165 ? -0.243 -4.734 7.173 1.00 97.75 165 GLY A CA 1
ATOM 1293 C C . GLY A 1 165 ? -1.530 -4.618 6.372 1.00 97.75 165 GLY A C 1
ATOM 1294 O O . GLY A 1 165 ? -2.603 -4.898 6.904 1.00 97.75 165 GLY A O 1
ATOM 1295 N N . LEU A 1 166 ? -1.418 -4.281 5.088 1.00 98.38 166 LEU A N 1
ATOM 1296 C CA . LEU A 1 166 ? -2.548 -4.163 4.169 1.00 98.38 166 LEU A CA 1
ATOM 1297 C C . LEU A 1 166 ? -2.457 -5.178 3.026 1.00 98.38 166 LEU A C 1
ATOM 1299 O O . LEU A 1 166 ? -1.379 -5.434 2.482 1.00 98.38 166 LEU A O 1
ATOM 1303 N N . LYS A 1 167 ? -3.610 -5.717 2.626 1.00 98.19 167 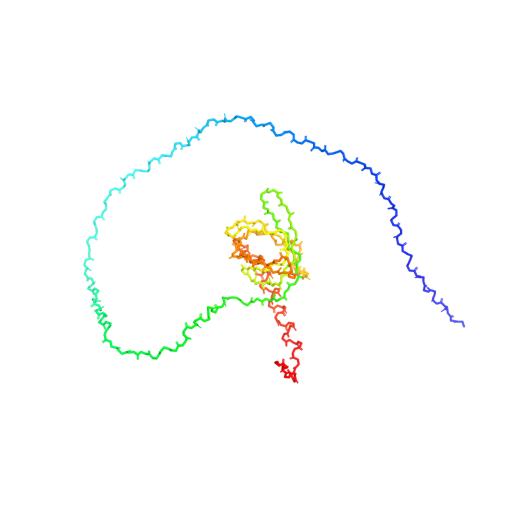LYS A N 1
ATOM 1304 C CA . LYS A 1 167 ? -3.793 -6.520 1.410 1.00 98.19 167 LYS A CA 1
ATOM 1305 C C . LYS A 1 167 ? -4.748 -5.796 0.471 1.00 98.19 167 LYS A C 1
ATOM 1307 O O . LYS A 1 167 ? -5.876 -5.514 0.855 1.00 98.19 167 LYS A O 1
ATOM 1312 N N . PHE A 1 168 ? -4.330 -5.525 -0.758 1.00 97.94 168 PHE A N 1
ATOM 1313 C CA . PHE A 1 168 ? -5.182 -4.886 -1.757 1.00 97.94 168 PHE A CA 1
ATOM 1314 C C . PHE A 1 168 ? -6.297 -5.831 -2.218 1.00 97.94 168 PHE A C 1
ATOM 1316 O O . PHE A 1 168 ? -6.080 -7.025 -2.434 1.00 97.94 168 PHE A O 1
ATOM 1323 N N . VAL A 1 169 ? -7.495 -5.273 -2.376 1.00 97.81 169 VAL A N 1
ATOM 1324 C CA . VAL A 1 169 ? -8.714 -5.957 -2.813 1.00 97.81 169 VAL A CA 1
ATOM 1325 C C . VAL A 1 169 ? -9.260 -5.212 -4.027 1.00 97.81 169 VAL A C 1
ATOM 1327 O O . VAL A 1 169 ? -9.436 -3.997 -3.985 1.00 97.81 169 VAL A O 1
ATOM 1330 N N . GLY A 1 170 ? -9.515 -5.932 -5.121 1.00 95.00 170 GLY A N 1
ATOM 1331 C CA . GLY A 1 170 ? -10.097 -5.336 -6.329 1.00 95.00 170 GLY A CA 1
ATOM 1332 C C . GLY A 1 170 ? -9.174 -4.363 -7.070 1.00 95.00 170 GLY A C 1
ATOM 1333 O O . GLY A 1 170 ? -9.660 -3.455 -7.741 1.00 95.00 170 GLY A O 1
ATOM 1334 N N . LEU A 1 171 ? -7.853 -4.538 -6.961 1.00 96.06 171 LEU A N 1
ATOM 1335 C CA . LEU A 1 171 ? -6.899 -3.721 -7.706 1.00 96.06 171 LEU A CA 1
ATOM 1336 C C . LEU A 1 171 ? -7.142 -3.881 -9.215 1.00 96.06 171 LEU A C 1
ATOM 1338 O O . LEU A 1 171 ? -7.152 -4.998 -9.738 1.00 96.06 171 LEU A O 1
ATOM 1342 N N . ARG A 1 172 ? -7.319 -2.763 -9.926 1.00 95.75 172 ARG A N 1
ATOM 1343 C CA . ARG A 1 172 ? -7.562 -2.773 -11.374 1.00 95.75 172 ARG A CA 1
ATOM 1344 C C . ARG A 1 172 ? -6.381 -3.411 -12.105 1.00 95.75 172 ARG A C 1
ATOM 1346 O O . ARG A 1 172 ? -5.224 -3.197 -11.750 1.00 95.75 172 ARG A O 1
ATOM 1353 N N . ALA A 1 173 ? -6.652 -4.141 -13.187 1.00 94.75 173 ALA A N 1
ATOM 1354 C CA . ALA A 1 173 ? -5.603 -4.820 -13.952 1.00 94.75 173 ALA A CA 1
ATOM 1355 C C . ALA A 1 173 ? -4.553 -3.847 -14.534 1.00 94.75 173 ALA A C 1
ATOM 1357 O O . ALA A 1 173 ? -3.371 -4.182 -14.619 1.00 94.75 173 ALA A O 1
ATOM 1358 N N . CYS A 1 174 ? -4.956 -2.633 -14.927 1.00 93.25 174 CYS A N 1
ATOM 1359 C CA . CYS A 1 174 ? -4.024 -1.583 -15.349 1.00 93.25 174 CYS A CA 1
ATOM 1360 C C . CYS A 1 174 ? -3.099 -1.138 -14.205 1.00 93.25 174 CYS A C 1
ATOM 1362 O O . CYS A 1 174 ? -1.884 -1.116 -14.401 1.00 93.25 174 CYS A O 1
ATOM 1364 N N . ASP A 1 175 ? -3.639 -0.889 -13.011 1.00 94.62 175 ASP A N 1
ATOM 1365 C CA . ASP A 1 175 ? -2.864 -0.494 -11.831 1.00 94.62 175 ASP A CA 1
ATOM 1366 C C . ASP A 1 175 ?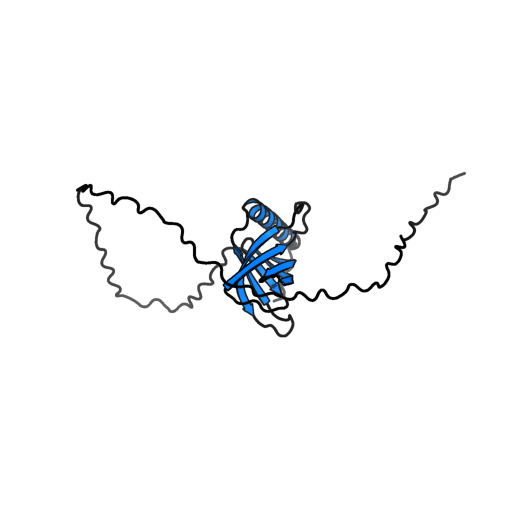 -1.936 -1.609 -11.347 1.00 94.62 175 ASP A C 1
ATOM 1368 O O . ASP A 1 175 ? -0.767 -1.355 -11.059 1.00 94.62 175 ASP A O 1
ATOM 1372 N N . ALA A 1 176 ? -2.401 -2.860 -11.350 1.00 94.31 176 ALA A N 1
ATOM 1373 C CA . ALA A 1 176 ? -1.579 -4.021 -11.021 1.00 94.31 176 ALA A CA 1
ATOM 1374 C C . ALA A 1 176 ? -0.388 -4.169 -11.981 1.00 94.31 176 ALA A C 1
ATOM 1376 O O . ALA A 1 176 ? 0.742 -4.387 -11.542 1.00 94.31 176 ALA A O 1
ATOM 1377 N N . ARG A 1 177 ? -0.611 -3.996 -13.294 1.00 92.94 177 ARG A N 1
ATOM 1378 C CA . ARG A 1 177 ? 0.467 -4.011 -14.299 1.00 92.94 177 ARG A CA 1
ATOM 1379 C C . ARG A 1 177 ? 1.432 -2.843 -14.115 1.00 92.94 177 ARG A C 1
ATOM 1381 O O . ARG A 1 177 ? 2.641 -3.044 -14.221 1.00 92.94 177 ARG A O 1
ATOM 1388 N N . ARG A 1 178 ? 0.917 -1.645 -13.826 1.00 92.75 178 ARG A N 1
ATOM 1389 C CA . ARG A 1 178 ? 1.722 -0.443 -13.575 1.00 92.75 178 ARG A CA 1
ATOM 1390 C C . ARG A 1 178 ? 2.619 -0.628 -12.350 1.00 92.75 178 ARG A C 1
ATOM 1392 O O . ARG A 1 178 ? 3.833 -0.478 -12.462 1.00 92.75 178 ARG A O 1
ATOM 1399 N N . MET A 1 179 ? 2.048 -1.064 -11.229 1.00 93.69 179 MET A N 1
ATOM 1400 C CA . MET A 1 179 ? 2.795 -1.374 -10.011 1.00 93.69 179 MET A CA 1
ATOM 1401 C C . MET A 1 179 ? 3.793 -2.518 -10.233 1.00 93.69 179 MET A C 1
ATOM 1403 O O . MET A 1 179 ? 4.947 -2.400 -9.841 1.00 93.69 179 MET A O 1
ATOM 1407 N N . GLY A 1 180 ? 3.406 -3.596 -10.923 1.00 93.25 180 GLY A N 1
ATOM 1408 C CA . GLY A 1 180 ? 4.312 -4.702 -11.245 1.00 93.25 180 GLY A CA 1
ATOM 1409 C C . GLY A 1 180 ? 5.534 -4.257 -12.056 1.00 93.25 180 GLY A C 1
ATOM 1410 O O . GLY A 1 180 ? 6.663 -4.595 -11.703 1.00 93.25 180 GLY A O 1
ATOM 1411 N N . ARG A 1 181 ? 5.337 -3.440 -13.101 1.00 92.81 181 ARG A N 1
ATOM 1412 C CA . ARG A 1 181 ? 6.441 -2.865 -13.894 1.00 92.81 181 ARG A CA 1
ATOM 1413 C C . ARG A 1 181 ? 7.354 -1.989 -13.042 1.00 92.81 181 ARG A C 1
ATOM 1415 O O . ARG A 1 181 ? 8.573 -2.136 -13.127 1.00 92.81 181 ARG A O 1
ATOM 1422 N N . PHE A 1 182 ? 6.772 -1.124 -12.215 1.00 92.88 182 PHE A N 1
ATOM 1423 C CA . PHE A 1 182 ? 7.519 -0.264 -11.302 1.00 92.88 182 PHE A CA 1
ATOM 1424 C C . PHE A 1 182 ? 8.380 -1.081 -10.324 1.00 92.88 182 PHE A C 1
ATOM 1426 O O . PHE A 1 182 ? 9.586 -0.863 -10.222 1.00 92.88 182 PHE A O 1
ATOM 1433 N N . LEU A 1 183 ? 7.801 -2.091 -9.669 1.00 92.19 183 LEU A N 1
ATOM 1434 C CA . LEU A 1 183 ? 8.520 -2.943 -8.718 1.00 92.19 183 LEU A CA 1
ATOM 1435 C C . LEU A 1 183 ? 9.642 -3.753 -9.391 1.00 92.19 183 LEU A C 1
ATOM 1437 O O . LEU A 1 183 ? 10.738 -3.851 -8.846 1.00 92.19 183 LEU A O 1
ATOM 1441 N N . VAL A 1 184 ? 9.428 -4.261 -10.610 1.00 91.50 184 VAL A N 1
ATOM 1442 C CA . VAL A 1 184 ? 10.485 -4.931 -11.392 1.00 91.50 184 VAL A CA 1
ATOM 1443 C C . VAL A 1 184 ? 11.628 -3.969 -11.739 1.00 91.50 184 VAL A C 1
ATOM 1445 O O . VAL A 1 184 ? 12.793 -4.368 -11.699 1.00 91.50 184 VAL A O 1
ATOM 1448 N N . ARG A 1 185 ? 11.337 -2.701 -12.064 1.00 90.94 185 ARG A N 1
ATOM 1449 C CA . ARG A 1 185 ? 12.379 -1.681 -12.293 1.00 90.94 185 ARG A CA 1
ATOM 1450 C C . ARG A 1 185 ? 13.193 -1.430 -11.025 1.00 90.94 185 ARG A C 1
ATOM 1452 O O . ARG A 1 185 ? 14.419 -1.443 -11.097 1.00 90.94 185 ARG A O 1
ATOM 1459 N N . GLN A 1 186 ? 12.532 -1.302 -9.874 1.00 90.00 186 GLN A N 1
ATOM 1460 C CA . GLN A 1 186 ? 13.195 -1.167 -8.571 1.00 90.00 186 GLN A CA 1
ATOM 1461 C C . GLN A 1 186 ? 14.083 -2.379 -8.248 1.00 90.00 186 GLN A C 1
ATOM 1463 O O . GLN A 1 186 ? 15.222 -2.218 -7.803 1.00 90.00 186 GLN A O 1
ATOM 1468 N N . ALA A 1 187 ? 13.608 -3.595 -8.541 1.00 87.56 187 ALA A N 1
ATOM 1469 C CA . ALA A 1 187 ? 14.389 -4.824 -8.398 1.00 87.56 187 ALA A CA 1
ATOM 1470 C C . ALA A 1 187 ? 15.666 -4.791 -9.254 1.00 87.56 187 ALA A C 1
ATOM 1472 O O . ALA A 1 187 ? 16.764 -5.055 -8.765 1.00 87.56 187 ALA A O 1
ATOM 1473 N N . LYS A 1 188 ? 15.532 -4.412 -10.533 1.00 88.81 188 LYS A N 1
ATOM 1474 C CA . LYS A 1 188 ? 16.657 -4.308 -11.475 1.00 88.81 188 LYS A CA 1
ATOM 1475 C C . LYS A 1 188 ? 17.655 -3.225 -11.068 1.00 88.81 188 LYS A C 1
ATOM 1477 O O . LYS A 1 188 ? 18.856 -3.455 -11.182 1.00 88.81 188 LYS A O 1
ATOM 1482 N N . ALA A 1 189 ? 17.181 -2.077 -10.586 1.00 87.06 189 ALA A N 1
ATOM 1483 C CA . 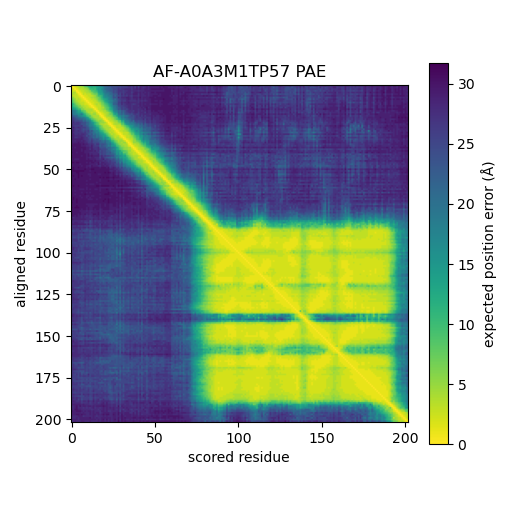ALA A 1 189 ? 18.038 -0.996 -10.106 1.00 87.06 189 ALA A CA 1
ATOM 1484 C C . ALA A 1 189 ? 18.897 -1.453 -8.914 1.00 87.06 189 ALA A C 1
ATOM 1486 O O . ALA A 1 189 ? 20.114 -1.285 -8.941 1.00 87.06 189 ALA A O 1
ATOM 1487 N N . LYS A 1 190 ? 18.294 -2.145 -7.935 1.00 83.00 190 LYS A N 1
ATOM 1488 C CA . LYS A 1 190 ? 19.026 -2.740 -6.800 1.00 83.00 190 LYS A CA 1
ATOM 1489 C C . LYS A 1 190 ? 19.994 -3.850 -7.213 1.00 83.00 190 LYS A C 1
ATOM 1491 O O . LYS A 1 190 ? 21.060 -3.992 -6.616 1.00 83.00 190 LYS A O 1
ATOM 1496 N N . GLY A 1 191 ? 19.632 -4.640 -8.224 1.00 76.31 191 GLY A N 1
ATOM 1497 C CA . GLY A 1 191 ? 20.501 -5.674 -8.786 1.00 76.31 191 GLY A CA 1
ATOM 1498 C C . GLY A 1 191 ? 21.739 -5.095 -9.471 1.00 76.31 191 GLY A C 1
ATOM 1499 O O . GLY A 1 191 ? 22.835 -5.596 -9.257 1.00 76.31 191 GLY A O 1
ATOM 1500 N N . LYS A 1 192 ? 21.593 -4.001 -10.230 1.00 62.38 192 LYS A N 1
ATOM 1501 C CA . LYS A 1 192 ? 22.716 -3.326 -10.904 1.00 62.38 192 LYS A CA 1
ATOM 1502 C C . LYS A 1 192 ? 23.671 -2.615 -9.944 1.00 62.38 192 LYS A C 1
ATOM 1504 O O . LYS A 1 192 ? 24.850 -2.517 -10.255 1.00 62.38 192 LYS A O 1
ATOM 1509 N N . SER A 1 193 ? 23.199 -2.159 -8.781 1.00 57.81 193 SER A N 1
ATOM 1510 C CA . SER A 1 193 ? 24.076 -1.591 -7.744 1.00 57.81 193 SER A CA 1
ATOM 1511 C C . SER A 1 193 ? 24.950 -2.632 -7.035 1.00 57.81 193 SER A C 1
ATOM 1513 O O . SER A 1 193 ? 25.882 -2.264 -6.326 1.00 57.81 193 SER A O 1
ATOM 1515 N N . ARG A 1 194 ? 24.687 -3.932 -7.222 1.00 52.44 194 ARG A N 1
ATOM 1516 C CA . ARG A 1 194 ? 25.580 -4.998 -6.759 1.00 52.44 194 ARG A CA 1
ATOM 1517 C C . ARG A 1 194 ? 26.608 -5.275 -7.849 1.00 52.44 194 ARG A C 1
ATOM 1519 O O . ARG A 1 194 ? 26.451 -6.203 -8.637 1.00 52.44 194 ARG A O 1
ATOM 1526 N N . GLY A 1 195 ? 27.641 -4.437 -7.910 1.00 46.19 195 GLY A N 1
ATOM 1527 C CA . GLY A 1 195 ? 28.840 -4.755 -8.681 1.00 46.19 195 GLY A CA 1
ATOM 1528 C C . GLY A 1 195 ? 29.409 -6.123 -8.264 1.00 46.19 195 GLY A C 1
ATOM 1529 O O . GLY A 1 195 ? 29.184 -6.565 -7.131 1.00 46.19 195 GLY A O 1
ATOM 1530 N N . PRO A 1 196 ? 30.123 -6.824 -9.158 1.00 44.88 196 PRO A N 1
ATOM 1531 C CA . PRO A 1 196 ? 30.772 -8.083 -8.822 1.00 44.88 196 PRO A CA 1
ATOM 1532 C C . PRO A 1 196 ? 31.891 -7.800 -7.810 1.00 44.88 196 PRO A C 1
ATOM 1534 O O . PRO A 1 196 ? 32.954 -7.336 -8.202 1.00 44.88 196 PRO A O 1
ATOM 1537 N N . GLY A 1 197 ? 31.666 -8.031 -6.511 1.00 45.12 197 GLY A N 1
ATOM 1538 C CA . GLY A 1 197 ? 32.782 -8.034 -5.554 1.00 45.12 197 GLY A CA 1
ATOM 1539 C C . GLY A 1 197 ? 32.566 -7.521 -4.133 1.00 45.12 197 GLY A C 1
ATOM 1540 O O . GLY A 1 197 ? 33.558 -7.393 -3.428 1.00 45.12 197 GLY A O 1
ATOM 1541 N N . ALA A 1 198 ? 31.349 -7.248 -3.659 1.00 34.84 198 ALA A N 1
ATOM 1542 C CA . ALA A 1 198 ? 31.158 -6.924 -2.239 1.00 34.84 198 ALA A CA 1
ATOM 1543 C C . ALA A 1 198 ? 30.554 -8.122 -1.478 1.00 34.84 198 ALA A C 1
ATOM 1545 O O . ALA A 1 198 ? 29.342 -8.343 -1.576 1.00 34.84 198 ALA A O 1
ATOM 1546 N N . PRO A 1 199 ? 31.359 -8.926 -0.751 1.00 40.69 199 PRO A N 1
ATOM 1547 C CA . PRO A 1 199 ? 30.830 -9.898 0.198 1.00 40.69 199 PRO A CA 1
ATOM 1548 C C . PRO A 1 199 ? 30.090 -9.172 1.330 1.00 40.69 199 PRO A C 1
ATOM 1550 O O . PRO A 1 199 ? 30.505 -8.110 1.790 1.00 40.69 199 PRO A O 1
ATOM 1553 N N . TYR A 1 200 ? 28.964 -9.744 1.750 1.00 36.09 200 TYR A N 1
ATOM 1554 C CA . TYR A 1 200 ? 28.157 -9.225 2.851 1.00 36.09 200 TYR A CA 1
ATOM 1555 C C . TYR A 1 200 ? 28.928 -9.320 4.174 1.00 36.09 200 TYR A C 1
ATOM 1557 O O . TYR A 1 200 ? 29.407 -10.411 4.488 1.00 36.09 200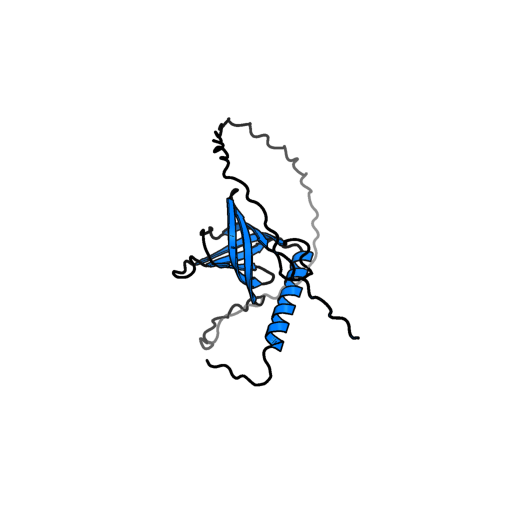 TYR A O 1
ATOM 1565 N N . PRO A 1 201 ? 28.988 -8.253 4.990 1.00 40.97 201 PRO A N 1
ATOM 1566 C CA . PRO A 1 201 ? 29.158 -8.433 6.419 1.00 40.97 201 PRO A CA 1
ATOM 1567 C C . PRO A 1 201 ? 27.817 -8.938 6.976 1.00 40.97 201 PRO A C 1
ATOM 1569 O O . PRO A 1 201 ? 26.777 -8.300 6.783 1.00 40.97 201 PRO A O 1
ATOM 1572 N N . PHE A 1 202 ? 27.844 -10.131 7.565 1.00 41.19 202 PHE A N 1
ATOM 1573 C CA . PHE A 1 202 ? 26.776 -10.654 8.418 1.00 41.19 202 PHE A CA 1
ATOM 1574 C C . PHE A 1 202 ? 26.958 -10.111 9.832 1.00 41.19 202 PHE A C 1
ATOM 1576 O O . PHE A 1 202 ? 28.135 -9.965 10.236 1.00 41.19 202 PHE A O 1
#

Secondary structure (DSSP, 8-state):
-------PPPPP------------------------------PPPPP-------------------------------------SS--EE---EEEEEETTEEEEEEEEEEETTEEEEESSS---TT-EEEEEE--SSTT-SS-EEEEEEEEEEE--TTTS-EEEEEEES--HHHHHHHHHHHHHHHHHHHHTS-TT-PPP-

Mean predicted aligned error: 17.6 Å

Solvent-accessible surface area (backbone atoms only — not comparable to full-atom values): 13536 Å² total; per-residue (Å²): 143,82,85,84,83,82,82,82,77,86,77,82,84,81,79,77,87,80,78,94,71,91,75,80,84,80,81,79,81,80,80,84,78,73,88,80,82,89,78,78,80,86,74,81,81,76,80,88,81,75,84,80,92,76,90,80,79,89,75,85,74,80,80,77,79,78,75,90,77,82,80,89,70,79,89,65,83,78,75,71,71,76,72,69,94,64,74,69,44,79,41,80,40,66,33,38,40,39,53,96,90,44,75,50,71,32,41,29,55,25,38,39,81,56,28,37,32,30,39,37,66,78,92,68,64,68,68,43,78,34,44,37,36,36,61,64,101,49,96,85,46,88,63,65,50,72,34,40,28,32,29,73,39,70,43,87,38,94,90,56,61,14,40,39,32,38,34,55,42,83,63,50,71,68,55,43,52,53,48,43,54,51,54,52,50,54,50,51,54,59,53,65,71,57,60,97,81,76,81,79,87,128

Nearest PDB structures (foldseek):
  5vx6-assembly2_B  TM=8.856E-01  e=3.859E-07  Bacillus subtilis subsp. subtilis str. 168
  5vx6-assembly1_A  TM=8.856E-01  e=2.700E-06  Bacillus subtilis subsp. subtilis str. 168
  5y4r-assembly1_D  TM=6.679E-01  e=2.909E-05  Pseudomonas aeruginosa PAO1
  9fp0-assembly1_A  TM=7.955E-01  e=5.100E-04  Escherichia coli
  4i86-assembly2_B  TM=7.393E-01  e=5.383E-04  Komagataeibacter xylinus

Radius of gyration: 30.2 Å; Cα contacts (8 Å, |Δi|>4): 216; chains: 1; bounding box: 79×92×49 Å

pLDDT: mean 74.23, std 21.12, range [34.84, 98.44]